Protein AF-A0AAV6C0J1-F1 (afdb_monomer_lite)

Foldseek 3Di:
DFPFDKDWFPKAKFAADQFWFLVDKTKAACPDDPPRHDDPFFPFWDWKWKDAPPDPDDTHTAAECQPPPDDDRGTAEQDQRYWHDDPRMIMTSGHRGIMMMITMGGGHDDDPPDPPRDDPLPQLPQLVVLQVVLVVCVVVVHPCNVVSPVSSVVSVVVSVVVSVVVVVVPDDDDDPPDPDDDDDDD

Structure (mmCIF, N/CA/C/O backbone):
data_AF-A0AAV6C0J1-F1
#
_entry.id   AF-A0AAV6C0J1-F1
#
loop_
_atom_site.group_PDB
_atom_site.id
_atom_site.type_symbol
_atom_site.label_atom_id
_atom_site.label_alt_id
_atom_site.label_comp_id
_atom_site.label_asym_id
_atom_site.label_entity_id
_atom_site.label_seq_id
_atom_site.pdbx_PDB_ins_code
_atom_site.Cartn_x
_atom_site.Cartn_y
_atom_site.Cartn_z
_atom_site.occupancy
_atom_site.B_iso_or_equiv
_atom_site.auth_seq_id
_atom_site.auth_comp_id
_atom_site.auth_asym_id
_atom_site.auth_atom_id
_atom_site.pdbx_PDB_model_num
ATOM 1 N N . GLY A 1 1 ? 12.760 -9.241 1.689 1.00 42.00 1 GLY A N 1
ATOM 2 C CA . GLY A 1 1 ? 11.596 -8.346 1.712 1.00 42.00 1 GLY A CA 1
ATOM 3 C C . GLY A 1 1 ? 11.675 -7.533 0.454 1.00 42.00 1 GLY A C 1
ATOM 4 O O . GLY A 1 1 ? 12.590 -6.721 0.370 1.00 42.00 1 GLY A O 1
ATOM 5 N N . ALA A 1 2 ? 10.799 -7.829 -0.505 1.00 40.56 2 ALA A N 1
ATOM 6 C CA . ALA A 1 2 ? 10.792 -7.220 -1.829 1.00 40.56 2 ALA A CA 1
ATOM 7 C C . ALA A 1 2 ? 10.847 -5.692 -1.727 1.00 40.56 2 ALA A C 1
ATOM 9 O O . ALA A 1 2 ? 10.103 -5.091 -0.950 1.00 40.56 2 ALA A O 1
ATOM 10 N N . GLY A 1 3 ? 11.771 -5.086 -2.474 1.00 53.41 3 GLY A N 1
ATOM 11 C CA . GLY A 1 3 ? 12.047 -3.649 -2.495 1.00 53.41 3 GLY A CA 1
ATOM 12 C C . GLY A 1 3 ? 10.943 -2.826 -3.159 1.00 53.41 3 GLY A C 1
ATOM 13 O O . GLY A 1 3 ? 11.199 -2.160 -4.154 1.00 53.41 3 GLY A O 1
ATOM 14 N N . GLY A 1 4 ? 9.724 -2.889 -2.626 1.00 64.62 4 GLY A N 1
ATOM 15 C CA . GLY A 1 4 ? 8.643 -1.977 -2.983 1.00 64.62 4 GLY A CA 1
ATOM 16 C C . GLY A 1 4 ? 8.888 -0.577 -2.419 1.00 64.62 4 GLY A C 1
ATOM 17 O O . GLY A 1 4 ? 9.597 -0.406 -1.422 1.00 64.62 4 GLY A O 1
ATOM 18 N N . PHE A 1 5 ? 8.290 0.437 -3.043 1.00 80.81 5 PHE A N 1
ATOM 19 C CA . PHE A 1 5 ? 8.265 1.789 -2.494 1.00 80.81 5 PHE A CA 1
ATOM 20 C C . PHE A 1 5 ? 7.373 1.774 -1.261 1.00 80.81 5 PHE A C 1
ATOM 22 O O . PHE A 1 5 ? 6.153 1.734 -1.368 1.00 80.81 5 PHE A O 1
ATOM 29 N N . LEU A 1 6 ? 7.983 1.725 -0.083 1.00 88.38 6 LEU A N 1
ATOM 30 C CA . LEU A 1 6 ? 7.243 1.764 1.167 1.00 88.38 6 LEU A CA 1
ATOM 31 C C . LEU A 1 6 ? 6.935 3.212 1.523 1.00 88.38 6 LEU A C 1
ATOM 33 O O . LEU A 1 6 ? 7.840 4.044 1.605 1.00 88.38 6 LEU A O 1
ATOM 37 N N . THR A 1 7 ? 5.661 3.481 1.768 1.00 89.94 7 THR A N 1
ATOM 38 C CA . THR A 1 7 ? 5.211 4.716 2.400 1.00 89.94 7 THR A CA 1
ATOM 39 C C . THR A 1 7 ? 4.800 4.400 3.829 1.00 89.94 7 THR A C 1
ATOM 41 O O . THR A 1 7 ? 4.121 3.408 4.100 1.00 89.94 7 THR A O 1
ATOM 44 N N . ASP A 1 8 ? 5.235 5.257 4.744 1.00 90.25 8 ASP A N 1
ATOM 45 C CA . ASP A 1 8 ? 4.940 5.189 6.167 1.00 90.25 8 ASP A CA 1
ATOM 46 C C . ASP A 1 8 ? 3.991 6.316 6.581 1.00 90.25 8 ASP A C 1
ATOM 48 O O . ASP A 1 8 ? 3.964 7.381 5.967 1.00 90.25 8 ASP A O 1
ATOM 52 N N . ASN A 1 9 ? 3.293 6.108 7.698 1.00 88.00 9 ASN A N 1
ATOM 53 C CA . ASN A 1 9 ? 2.534 7.136 8.413 1.00 88.00 9 ASN A CA 1
ATOM 54 C C . ASN A 1 9 ? 1.336 7.738 7.656 1.00 88.00 9 ASN A C 1
ATOM 56 O O . ASN A 1 9 ? 0.975 8.884 7.918 1.00 88.00 9 ASN A O 1
ATOM 60 N N . ALA A 1 10 ? 0.669 6.980 6.780 1.00 92.25 10 ALA A N 1
ATOM 61 C CA . ALA A 1 10 ? -0.658 7.387 6.320 1.00 92.25 10 ALA A CA 1
ATOM 62 C C . ALA A 1 10 ? -1.661 7.210 7.474 1.00 92.25 10 ALA A C 1
ATOM 64 O O . ALA A 1 10 ? -1.787 6.113 8.021 1.00 92.25 10 ALA A O 1
ATOM 65 N N . LEU A 1 11 ? -2.303 8.299 7.900 1.00 94.31 11 LEU A N 1
ATOM 66 C CA . LEU A 1 11 ? -3.189 8.321 9.064 1.00 94.31 11 LEU A CA 1
ATOM 67 C C . LEU A 1 11 ? -4.646 8.383 8.622 1.00 94.31 11 LEU A C 1
ATOM 69 O O . LEU A 1 11 ? -5.009 9.248 7.831 1.00 94.31 11 LEU A O 1
ATOM 73 N N . PHE A 1 12 ? -5.474 7.521 9.202 1.00 94.94 12 PHE A N 1
ATOM 74 C CA . PHE A 1 12 ? -6.920 7.510 8.982 1.00 94.94 12 PHE A CA 1
ATOM 75 C C . PHE A 1 12 ? -7.647 7.387 10.317 1.00 94.94 12 PHE A C 1
ATOM 77 O O . PHE A 1 12 ? -7.069 6.936 11.307 1.00 94.94 12 PHE A O 1
ATOM 84 N N . VAL A 1 13 ? -8.918 7.769 10.348 1.00 95.75 13 VAL A N 1
ATOM 85 C CA . VAL A 1 13 ? -9.795 7.563 11.503 1.00 95.75 13 VAL A CA 1
ATOM 86 C C . VAL A 1 13 ? -10.907 6.613 11.097 1.00 95.75 13 VAL A C 1
ATOM 88 O O . VAL A 1 13 ? -11.726 6.944 10.247 1.00 95.75 13 VAL A O 1
ATOM 91 N N . VAL A 1 14 ? -10.949 5.437 11.713 1.00 95.12 14 VAL A N 1
ATOM 92 C CA . VAL A 1 14 ? -12.052 4.486 11.571 1.00 95.12 14 VAL A CA 1
ATOM 93 C C . VAL A 1 14 ? -13.153 4.896 12.555 1.00 95.12 14 VAL A C 1
ATOM 95 O O . VAL A 1 14 ? -12.897 4.875 13.764 1.00 95.12 14 VAL A O 1
ATOM 98 N N . PRO A 1 15 ? -14.350 5.287 12.076 1.00 93.81 15 PRO A N 1
ATOM 99 C CA . PRO A 1 15 ? -15.440 5.698 12.954 1.00 93.81 15 PRO A CA 1
ATOM 100 C C . PRO A 1 15 ? -15.938 4.553 13.836 1.00 93.81 15 PRO A C 1
ATOM 102 O O . PRO A 1 15 ? -15.937 3.389 13.421 1.00 93.81 15 PRO A O 1
ATOM 105 N N . ALA A 1 16 ? -16.411 4.899 15.031 1.00 93.88 16 ALA A N 1
ATOM 106 C CA . ALA A 1 16 ? -17.046 3.956 15.936 1.00 93.88 16 ALA A CA 1
ATOM 107 C C . ALA A 1 16 ? -18.299 3.313 15.318 1.00 93.88 16 ALA A C 1
ATOM 109 O O . ALA A 1 16 ? -19.121 3.973 14.678 1.00 93.88 16 ALA A O 1
ATOM 110 N N . VAL A 1 17 ? -18.497 2.026 15.592 1.00 93.56 17 VAL A N 1
ATOM 111 C CA . VAL A 1 17 ? -19.777 1.351 15.370 1.00 93.56 17 VAL A CA 1
ATOM 112 C C . VAL A 1 17 ? -20.722 1.716 16.516 1.00 93.56 17 VAL A C 1
ATOM 114 O O . VAL A 1 17 ? -20.341 1.655 17.684 1.00 93.56 17 VAL A O 1
ATOM 117 N N . ALA A 1 18 ? -21.965 2.078 16.192 1.00 86.81 18 ALA A N 1
ATOM 118 C CA . ALA A 1 18 ? -22.945 2.560 17.170 1.00 86.81 18 ALA A CA 1
ATOM 119 C C . ALA A 1 18 ? -23.354 1.510 18.223 1.00 86.81 18 ALA A C 1
ATOM 121 O O . ALA A 1 18 ? -23.725 1.868 19.339 1.00 86.81 18 ALA A O 1
ATOM 122 N N . ALA A 1 19 ? -23.302 0.222 17.876 1.00 85.19 19 ALA A N 1
ATOM 123 C CA . ALA A 1 19 ? -23.598 -0.888 18.774 1.00 85.19 19 ALA A CA 1
ATOM 124 C C . ALA A 1 19 ? -22.765 -2.116 18.393 1.00 85.19 19 ALA A C 1
ATOM 126 O O . ALA A 1 19 ? -22.470 -2.325 17.217 1.00 85.19 19 ALA A O 1
ATOM 127 N N . ALA A 1 20 ? -22.402 -2.930 19.384 1.00 87.25 20 ALA A N 1
ATOM 128 C CA . ALA A 1 20 ? -21.661 -4.155 19.134 1.00 87.25 20 ALA A CA 1
ATOM 129 C C . ALA A 1 20 ? -22.579 -5.213 18.496 1.00 87.25 20 ALA A C 1
ATOM 131 O O . ALA A 1 20 ? -23.541 -5.665 19.116 1.00 87.25 20 ALA A O 1
ATOM 132 N N . ASP A 1 21 ? -22.261 -5.609 17.270 1.00 87.00 21 ASP A N 1
ATOM 133 C CA . ASP A 1 21 ? -22.994 -6.580 16.467 1.00 87.00 21 ASP A CA 1
ATOM 134 C C . ASP A 1 21 ? -22.003 -7.401 15.615 1.00 87.00 21 ASP A C 1
ATOM 136 O O . ASP A 1 21 ? -21.319 -6.836 14.756 1.00 87.00 21 ASP A O 1
ATOM 140 N N . PRO A 1 22 ? -21.918 -8.734 15.803 1.00 86.94 22 PRO A N 1
ATOM 141 C CA . PRO A 1 22 ? -21.034 -9.604 15.022 1.00 86.94 22 PRO A CA 1
ATOM 142 C C . PRO A 1 22 ? -21.253 -9.570 13.501 1.00 86.94 22 PRO A C 1
ATOM 144 O O . PRO A 1 22 ? -20.385 -10.029 12.760 1.00 86.94 22 PRO A O 1
ATOM 147 N N . SER A 1 23 ? -22.401 -9.072 13.033 1.00 85.00 23 SER A N 1
ATOM 148 C CA . SER A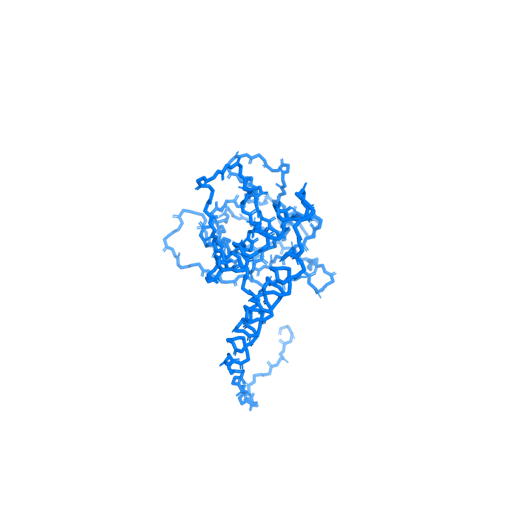 1 23 ? -22.723 -8.941 11.609 1.00 85.00 23 SER A CA 1
ATOM 149 C C . SER A 1 23 ? -22.211 -7.642 10.978 1.00 85.00 23 SER A C 1
ATOM 151 O O . SER A 1 23 ? -22.196 -7.519 9.752 1.00 85.00 23 SER A O 1
ATOM 153 N N . VAL A 1 24 ? -21.762 -6.682 11.792 1.00 88.31 24 VAL A N 1
ATOM 154 C CA . VAL A 1 24 ? -21.285 -5.382 11.319 1.00 88.31 24 VAL A CA 1
ATOM 155 C C . VAL A 1 24 ? -19.778 -5.421 11.074 1.00 88.31 24 VAL A C 1
ATOM 157 O O . VAL A 1 24 ? -19.002 -5.900 11.897 1.00 88.31 24 VAL A O 1
ATOM 160 N N . GLN A 1 25 ? -19.360 -4.885 9.930 1.00 89.81 25 GLN A N 1
ATOM 161 C CA . GLN A 1 25 ? -17.960 -4.644 9.582 1.00 89.81 25 GLN A CA 1
ATOM 162 C C . GLN A 1 25 ? -17.797 -3.194 9.135 1.00 89.81 25 GLN A C 1
ATOM 164 O O . GLN A 1 25 ? -18.740 -2.574 8.641 1.00 89.81 25 GLN A O 1
ATOM 169 N N . VAL A 1 26 ? -16.585 -2.668 9.284 1.00 93.81 26 VAL A N 1
ATOM 170 C CA . VAL A 1 26 ? -16.220 -1.327 8.815 1.00 93.81 26 VAL A CA 1
ATOM 171 C C . VAL A 1 26 ? -15.148 -1.465 7.748 1.00 93.81 26 VAL A C 1
ATOM 173 O O . VAL A 1 26 ? -14.281 -2.330 7.850 1.00 93.81 26 VAL A O 1
ATOM 176 N N . SER A 1 27 ? -15.195 -0.624 6.722 1.00 93.94 27 SER A N 1
ATOM 177 C CA . SER A 1 27 ? -14.245 -0.674 5.616 1.00 93.94 27 SER A CA 1
ATOM 178 C C . SER A 1 27 ? -13.747 0.705 5.223 1.00 93.94 27 SER A C 1
ATOM 180 O O . SER A 1 27 ? -14.506 1.675 5.232 1.00 93.94 27 SER A O 1
ATOM 182 N N . ILE A 1 28 ? -12.491 0.759 4.797 1.00 95.19 28 ILE A N 1
ATOM 183 C CA . ILE A 1 28 ? -11.918 1.872 4.053 1.00 95.19 28 ILE A CA 1
ATOM 184 C C . ILE A 1 28 ? -11.610 1.362 2.643 1.00 95.19 28 ILE A C 1
ATOM 186 O O . ILE A 1 28 ? -10.894 0.378 2.478 1.00 95.19 28 ILE A O 1
ATOM 190 N N . THR A 1 29 ? -12.182 2.012 1.639 1.00 93.62 29 THR A N 1
ATOM 191 C CA . THR A 1 29 ? -12.088 1.655 0.214 1.00 93.62 29 THR A CA 1
ATOM 192 C C . THR A 1 29 ? -11.817 2.918 -0.600 1.00 93.62 29 THR A C 1
ATOM 194 O O . THR A 1 29 ? -11.915 4.026 -0.069 1.00 93.62 29 THR A O 1
ATOM 197 N N . ASP A 1 30 ? -11.570 2.787 -1.900 1.00 88.62 30 ASP A N 1
ATOM 198 C CA . ASP A 1 30 ? -11.412 3.945 -2.795 1.00 88.62 30 ASP A CA 1
ATOM 199 C C . ASP A 1 30 ? -12.661 4.839 -2.872 1.00 88.62 30 ASP A C 1
ATOM 201 O O . ASP A 1 30 ? -12.565 6.036 -3.155 1.00 88.62 30 ASP A O 1
ATOM 205 N N . ALA A 1 31 ? -13.836 4.272 -2.573 1.00 89.69 31 ALA A N 1
ATOM 206 C CA . ALA A 1 31 ? -15.103 4.995 -2.488 1.00 89.69 31 ALA A CA 1
ATOM 207 C C . ALA A 1 31 ? -15.304 5.722 -1.144 1.00 89.69 31 ALA A C 1
ATOM 209 O O . ALA A 1 31 ? -16.255 6.493 -0.996 1.00 89.69 31 ALA A O 1
ATOM 210 N N . THR A 1 32 ? -14.446 5.481 -0.146 1.00 92.75 32 THR A N 1
ATOM 211 C CA . THR A 1 32 ? -14.516 6.174 1.143 1.00 92.75 32 THR A CA 1
ATOM 212 C C . THR A 1 32 ? -14.161 7.647 0.948 1.00 92.75 32 THR A C 1
ATOM 214 O O . THR A 1 32 ? -13.099 7.982 0.430 1.00 92.75 32 THR A O 1
ATOM 217 N N . ALA A 1 33 ? -15.056 8.542 1.368 1.00 89.69 33 ALA A N 1
ATOM 218 C CA . ALA A 1 33 ? -14.868 9.976 1.190 1.00 89.69 33 ALA A CA 1
ATOM 219 C C . ALA A 1 33 ? -13.701 10.532 2.041 1.00 89.69 33 ALA A C 1
ATOM 221 O O . ALA A 1 33 ? -13.408 10.005 3.124 1.00 89.69 33 ALA A O 1
ATOM 222 N N . PRO A 1 34 ? -13.068 11.641 1.607 1.00 88.00 34 PRO A N 1
ATOM 223 C CA . PRO A 1 34 ? -12.103 12.370 2.423 1.00 88.00 34 PRO A CA 1
ATOM 224 C C . PRO A 1 34 ? -12.677 12.751 3.803 1.00 88.00 34 PRO A C 1
ATOM 226 O O . PRO A 1 34 ? -13.864 13.070 3.901 1.00 88.00 34 PRO A O 1
ATOM 229 N N . PRO A 1 35 ? -11.859 12.751 4.875 1.00 88.12 35 PRO A N 1
ATOM 230 C CA . PRO A 1 35 ? -10.398 12.605 4.880 1.00 88.12 35 PRO A CA 1
ATOM 231 C C . PRO A 1 35 ? -9.892 11.152 4.907 1.00 88.12 35 PRO A C 1
ATOM 233 O O . PRO A 1 35 ? -8.686 10.940 4.908 1.00 88.12 35 PRO A O 1
ATOM 236 N N . ASN A 1 36 ? -10.782 10.156 4.925 1.00 90.25 36 ASN A N 1
ATOM 237 C CA . ASN A 1 36 ? -10.421 8.746 5.096 1.00 90.25 36 ASN A CA 1
ATOM 238 C C . ASN A 1 36 ? -10.277 7.979 3.774 1.00 90.25 36 ASN A C 1
ATOM 240 O O . ASN A 1 36 ? -10.420 6.762 3.756 1.00 90.25 36 ASN A O 1
ATOM 244 N N . GLN A 1 37 ? -10.038 8.669 2.663 1.00 92.94 37 GLN A N 1
ATOM 245 C CA . GLN A 1 37 ? -9.865 8.016 1.369 1.00 92.94 37 GLN A CA 1
ATOM 246 C C . GLN A 1 37 ? -8.512 7.297 1.307 1.00 92.94 37 GLN A C 1
ATOM 248 O O . GLN A 1 37 ? -7.505 7.857 1.748 1.00 92.94 37 GLN A O 1
ATOM 253 N N . LEU A 1 38 ? -8.474 6.079 0.754 1.00 92.94 38 LEU A N 1
ATOM 254 C CA . LEU A 1 38 ? -7.206 5.379 0.536 1.00 92.94 38 LEU A CA 1
ATOM 255 C C . LEU A 1 38 ? -6.281 6.191 -0.390 1.00 92.94 38 LEU A C 1
ATOM 257 O O . LEU A 1 38 ? -6.764 6.895 -1.281 1.00 92.94 38 LEU A O 1
ATOM 261 N N . PRO A 1 39 ? -4.950 6.109 -0.206 1.00 92.19 39 PRO A N 1
ATOM 262 C CA . PRO A 1 39 ? -4.013 6.712 -1.140 1.00 92.19 39 PRO A CA 1
ATOM 263 C C . PRO A 1 39 ? -4.185 6.076 -2.530 1.00 92.19 39 PRO A C 1
ATOM 265 O O . PRO A 1 39 ? -4.183 4.849 -2.621 1.00 92.19 39 PRO A O 1
ATOM 268 N N . PRO A 1 40 ? -4.293 6.868 -3.612 1.00 90.75 40 PRO A N 1
ATOM 269 C CA . PRO A 1 40 ? -4.550 6.344 -4.958 1.00 90.75 40 PRO A CA 1
ATOM 270 C C . PRO A 1 40 ? -3.382 5.526 -5.527 1.00 90.75 40 PRO A C 1
ATOM 272 O O . PRO A 1 40 ? -3.538 4.821 -6.517 1.00 90.75 40 PRO A O 1
ATOM 275 N N . ASP A 1 41 ? -2.199 5.636 -4.925 1.00 91.50 41 ASP A N 1
ATOM 276 C CA . ASP A 1 41 ? -1.007 4.873 -5.270 1.00 91.50 41 ASP A CA 1
ATOM 277 C C . ASP A 1 41 ? -0.836 3.616 -4.404 1.00 91.50 41 ASP A C 1
ATOM 279 O O . ASP A 1 41 ? 0.178 2.933 -4.534 1.00 91.50 41 ASP A O 1
ATOM 283 N N . LEU A 1 42 ? -1.777 3.284 -3.515 1.00 93.06 42 LEU A N 1
ATOM 284 C CA . LEU A 1 42 ? -1.689 2.106 -2.657 1.00 93.06 42 LEU A CA 1
ATOM 285 C C . LEU A 1 42 ? -1.866 0.815 -3.466 1.00 93.06 42 LEU A C 1
ATOM 287 O O . LEU A 1 42 ? -2.928 0.555 -4.013 1.00 93.06 42 LEU A O 1
ATOM 291 N N . LEU A 1 43 ? -0.832 -0.034 -3.489 1.00 92.69 43 LEU A N 1
ATOM 292 C CA . LEU A 1 43 ? -0.909 -1.368 -4.099 1.00 92.69 43 LEU A CA 1
ATOM 293 C C . LEU A 1 43 ? -1.293 -2.438 -3.081 1.00 92.69 43 LEU A C 1
ATOM 295 O O . LEU A 1 43 ? -2.087 -3.331 -3.360 1.00 92.69 43 LEU A O 1
ATOM 299 N N . THR A 1 44 ? -0.672 -2.399 -1.902 1.00 93.12 44 THR A N 1
ATOM 300 C CA . THR A 1 44 ? -0.969 -3.360 -0.840 1.00 93.12 44 THR A CA 1
ATOM 301 C C . THR A 1 44 ? -0.556 -2.815 0.529 1.00 93.12 44 THR A C 1
ATOM 303 O O . THR A 1 44 ? 0.530 -2.231 0.664 1.00 93.12 44 THR A O 1
ATOM 306 N N . PRO A 1 45 ? -1.388 -2.980 1.570 1.00 94.44 45 PRO A N 1
ATOM 307 C CA . PRO A 1 45 ? -0.995 -2.674 2.938 1.00 94.44 45 PRO A CA 1
ATOM 308 C C . PRO A 1 45 ? 0.101 -3.641 3.407 1.00 94.44 45 PRO A C 1
ATOM 310 O O . PRO A 1 45 ? 0.034 -4.846 3.199 1.00 94.44 45 PRO A O 1
ATOM 313 N N . SER A 1 46 ? 1.129 -3.108 4.067 1.00 93.50 46 SER A N 1
ATOM 314 C CA . SER A 1 46 ? 2.209 -3.909 4.655 1.00 93.50 46 SER A CA 1
ATOM 315 C C . SER A 1 46 ? 2.020 -4.105 6.154 1.00 93.50 46 SER A C 1
ATOM 317 O O . SER A 1 46 ? 2.265 -5.200 6.654 1.00 93.50 46 SER A O 1
ATOM 319 N N . LYS A 1 47 ? 1.650 -3.044 6.878 1.00 95.00 47 LYS A N 1
ATOM 320 C CA . LYS A 1 47 ? 1.373 -3.075 8.318 1.00 95.00 47 LYS A CA 1
ATOM 321 C C . LYS A 1 47 ? 0.367 -1.995 8.677 1.00 95.00 47 LYS A C 1
ATOM 323 O O . LYS A 1 47 ? 0.437 -0.888 8.142 1.00 95.00 47 LYS A O 1
ATOM 328 N N . ILE A 1 48 ? -0.501 -2.304 9.632 1.00 97.19 48 ILE A N 1
ATOM 329 C CA . ILE A 1 48 ? -1.446 -1.350 10.202 1.00 97.19 48 ILE A CA 1
ATOM 330 C C . ILE A 1 48 ? -1.266 -1.344 11.711 1.00 97.19 48 ILE A C 1
ATOM 332 O O . ILE A 1 48 ? -1.120 -2.393 12.340 1.00 97.19 48 ILE A O 1
ATOM 336 N N . TRP A 1 49 ? -1.260 -0.149 12.281 1.00 97.69 49 TRP A N 1
ATOM 337 C CA . TRP A 1 49 ? -1.319 0.045 13.718 1.00 97.69 49 TRP A CA 1
ATOM 338 C C . TRP A 1 49 ? -2.548 0.859 14.089 1.00 97.69 49 TRP A C 1
ATOM 340 O O . TRP A 1 49 ? -3.018 1.654 13.282 1.00 97.69 49 TRP A O 1
ATOM 350 N N . GLU A 1 50 ? -3.006 0.724 15.323 1.00 97.50 50 GLU A N 1
ATOM 351 C CA . GLU A 1 50 ? -4.153 1.441 15.862 1.00 97.50 50 GLU A CA 1
ATOM 352 C C . GLU A 1 50 ? -3.844 2.130 17.190 1.00 97.50 50 GLU A C 1
ATOM 354 O O . GLU A 1 50 ? -2.925 1.747 17.916 1.00 97.50 50 GLU A O 1
ATOM 359 N N . ARG A 1 51 ? -4.650 3.140 17.510 1.00 96.81 51 ARG A N 1
ATOM 360 C CA . ARG A 1 51 ? -4.788 3.736 18.841 1.00 96.81 51 ARG A CA 1
ATOM 361 C C . ARG A 1 51 ? -6.143 4.429 18.964 1.00 96.81 51 ARG A C 1
ATOM 363 O O . ARG A 1 51 ? -6.786 4.720 17.955 1.00 96.81 51 ARG A O 1
ATOM 370 N N . ALA A 1 52 ? -6.554 4.765 20.184 1.00 96.31 52 ALA A N 1
ATOM 371 C CA . ALA A 1 52 ? -7.734 5.604 20.391 1.00 96.31 52 ALA A CA 1
ATOM 372 C C . ALA A 1 52 ? -7.565 6.962 19.684 1.00 96.31 52 ALA A C 1
ATOM 374 O O . ALA A 1 52 ? -6.506 7.593 19.775 1.00 96.31 52 ALA A O 1
ATOM 375 N N . ASN A 1 53 ? -8.593 7.415 18.960 1.00 96.00 53 ASN A N 1
ATOM 376 C CA . ASN A 1 53 ? -8.534 8.696 18.263 1.00 96.00 53 ASN A CA 1
ATOM 377 C C . ASN A 1 53 ? -8.340 9.855 19.258 1.00 96.00 53 ASN A C 1
ATOM 379 O O . ASN A 1 53 ? -8.956 9.888 20.319 1.00 96.00 53 ASN A O 1
ATOM 383 N N . GLY A 1 54 ? -7.456 10.798 18.925 1.00 93.12 54 GLY A N 1
ATOM 384 C CA . GLY A 1 54 ? -7.092 11.912 19.810 1.00 93.12 54 GLY A CA 1
ATOM 385 C C . GLY A 1 54 ? -6.175 11.550 20.988 1.00 93.12 54 GLY A C 1
ATOM 386 O O . GLY A 1 54 ? -5.753 12.455 21.705 1.00 93.12 54 GLY A O 1
ATOM 387 N N . SER A 1 55 ? -5.822 10.273 21.179 1.00 94.31 55 SER A N 1
ATOM 388 C CA . SER A 1 55 ? -4.852 9.869 22.203 1.00 94.31 55 SER A CA 1
ATOM 389 C C . SER A 1 55 ? -3.406 10.202 21.800 1.00 94.31 55 SER A C 1
ATOM 391 O O . SER A 1 55 ? -3.057 10.272 20.617 1.00 94.31 55 SER A O 1
ATOM 393 N N . THR A 1 56 ? -2.543 10.375 22.804 1.00 94.44 56 THR A N 1
ATOM 394 C CA . THR A 1 56 ? -1.081 10.459 22.664 1.00 94.44 56 THR A CA 1
ATOM 395 C C . THR A 1 56 ? -0.382 9.113 22.842 1.00 94.44 56 THR A C 1
ATOM 397 O O . THR A 1 56 ? 0.842 9.067 22.769 1.00 94.44 56 THR A O 1
ATOM 400 N N . ASP A 1 57 ? -1.137 8.041 23.082 1.00 94.31 57 ASP A N 1
ATOM 401 C CA . ASP A 1 57 ? -0.590 6.700 23.270 1.00 94.31 57 ASP A CA 1
ATOM 402 C C . ASP A 1 57 ? 0.152 6.200 22.026 1.00 94.31 57 ASP A C 1
ATOM 404 O O . ASP A 1 57 ? -0.085 6.638 20.885 1.00 94.31 57 ASP A O 1
ATOM 408 N N . ASP A 1 58 ? 1.035 5.233 22.272 1.00 95.12 58 ASP A N 1
ATOM 409 C CA . ASP A 1 58 ? 1.730 4.499 21.230 1.00 95.12 58 ASP A CA 1
ATOM 410 C C . ASP A 1 58 ? 0.754 3.672 20.386 1.00 95.12 58 ASP A C 1
ATOM 412 O O . ASP A 1 58 ? -0.237 3.115 20.857 1.00 95.12 58 ASP A O 1
ATOM 416 N N . PHE A 1 59 ? 1.084 3.565 19.105 1.00 96.44 59 PHE A N 1
ATOM 417 C CA . PHE A 1 59 ? 0.344 2.769 18.139 1.00 96.44 59 PHE A CA 1
ATOM 418 C C . PHE A 1 59 ? 0.591 1.266 18.352 1.00 96.44 59 PHE A C 1
ATOM 420 O O . PHE A 1 59 ? 1.725 0.793 18.221 1.00 96.44 59 PHE A O 1
ATOM 427 N N . ALA A 1 60 ? -0.473 0.505 18.605 1.00 96.19 60 ALA A N 1
ATOM 428 C CA . ALA A 1 60 ? -0.441 -0.950 18.726 1.00 96.19 60 ALA A CA 1
ATOM 429 C C . ALA A 1 60 ? -0.570 -1.616 17.347 1.00 96.19 60 ALA A C 1
ATOM 431 O O . ALA A 1 60 ? -1.425 -1.239 16.553 1.00 96.19 60 ALA A O 1
ATOM 432 N N . GLU A 1 61 ? 0.285 -2.593 17.030 1.00 96.75 61 GLU A N 1
ATOM 433 C CA . GLU A 1 61 ? 0.234 -3.294 15.735 1.00 96.75 61 GLU A CA 1
ATOM 434 C C . GLU A 1 61 ? -0.991 -4.211 15.669 1.00 96.75 61 GLU A C 1
ATOM 436 O O . GLU A 1 61 ? -1.210 -5.024 16.568 1.00 96.75 61 GLU A O 1
ATOM 441 N N . MET A 1 62 ? -1.770 -4.089 14.595 1.00 96.81 62 MET A N 1
ATOM 442 C CA . MET A 1 62 ? -2.945 -4.918 14.347 1.00 96.81 62 MET A CA 1
ATOM 443 C C . MET A 1 62 ? -2.565 -6.208 13.618 1.00 96.81 62 MET A C 1
ATOM 445 O O . MET A 1 62 ? -1.609 -6.247 12.840 1.00 96.81 62 MET A O 1
ATOM 449 N N . VAL A 1 63 ? -3.354 -7.263 13.816 1.00 96.19 63 VAL A N 1
ATOM 450 C CA . VAL A 1 63 ? -3.127 -8.561 13.166 1.00 96.19 63 VAL A CA 1
ATOM 451 C C . VAL A 1 63 ? -3.706 -8.562 11.750 1.00 96.19 63 VAL A C 1
ATOM 453 O O . VAL A 1 63 ? -4.891 -8.294 11.563 1.00 96.19 63 VAL A O 1
ATOM 456 N N . ASP A 1 64 ? -2.871 -8.900 10.769 1.00 95.88 64 ASP A N 1
ATOM 457 C CA . ASP A 1 64 ? -3.271 -9.111 9.374 1.00 95.88 64 ASP A CA 1
ATOM 458 C C . ASP A 1 64 ? -3.961 -10.474 9.200 1.00 95.88 64 ASP A C 1
ATOM 460 O O . ASP A 1 64 ? -3.381 -11.517 9.514 1.00 95.88 64 ASP A O 1
ATOM 464 N N . LEU A 1 65 ? -5.194 -10.463 8.691 1.00 95.69 65 LEU A N 1
ATOM 465 C CA . LEU A 1 65 ? -6.004 -11.640 8.377 1.00 95.69 65 LEU A CA 1
ATOM 466 C C . LEU A 1 65 ? -6.272 -11.822 6.873 1.00 95.69 65 LEU A C 1
ATOM 468 O O . LEU A 1 65 ? -7.046 -12.703 6.501 1.00 95.69 65 LEU A O 1
ATOM 472 N N . SER A 1 66 ? -5.601 -11.067 5.997 1.00 92.12 66 SER A N 1
ATOM 473 C CA . SER A 1 66 ? -5.811 -11.084 4.535 1.00 92.12 66 SER A CA 1
ATOM 474 C C . SER A 1 66 ? -5.634 -12.468 3.892 1.00 92.12 66 SER A C 1
ATOM 476 O O . SER A 1 66 ? -6.185 -12.741 2.832 1.00 92.12 66 SER A O 1
ATOM 478 N N . GLN A 1 67 ? -4.881 -13.371 4.533 1.00 89.75 67 GLN A N 1
ATOM 479 C CA . GLN A 1 67 ? -4.667 -14.757 4.082 1.00 89.75 67 GLN A CA 1
ATOM 480 C C . GLN A 1 67 ? -5.239 -15.807 5.050 1.00 89.75 67 GLN A C 1
ATOM 482 O O . GLN A 1 67 ? -4.850 -16.973 5.011 1.00 89.75 67 GLN A O 1
ATOM 487 N N . HIS A 1 68 ? -6.153 -15.406 5.938 1.00 89.12 68 HIS A N 1
ATOM 488 C CA . HIS A 1 68 ? -6.636 -16.234 7.048 1.00 89.12 68 HIS A CA 1
ATOM 489 C C . HIS A 1 68 ? -8.122 -16.620 6.951 1.00 89.12 68 HIS A C 1
ATOM 491 O O . HIS A 1 68 ? -8.695 -17.097 7.927 1.00 89.12 68 HIS A O 1
ATOM 497 N N . GLY A 1 69 ? -8.733 -16.483 5.768 1.00 83.56 69 GLY A N 1
ATOM 498 C CA . GLY A 1 69 ? -10.107 -16.938 5.515 1.00 83.56 69 GLY A CA 1
ATOM 499 C C . GLY A 1 69 ? -11.201 -15.964 5.964 1.00 83.56 69 GLY A C 1
ATOM 500 O O . GLY A 1 69 ? -12.356 -16.372 6.069 1.00 83.56 69 GLY A O 1
ATOM 501 N N . GLY A 1 70 ? -10.847 -14.698 6.201 1.00 86.62 70 GLY A N 1
ATOM 502 C CA . GLY A 1 70 ? -11.784 -13.624 6.520 1.00 86.62 70 GLY A CA 1
ATOM 503 C C . GLY A 1 70 ? -11.742 -13.152 7.971 1.00 86.62 70 GLY A C 1
ATOM 504 O O . GLY A 1 70 ? -11.112 -13.749 8.848 1.00 86.62 70 GLY A O 1
ATOM 505 N N . LEU A 1 71 ? -12.440 -12.047 8.226 1.00 91.81 71 LEU A N 1
ATOM 506 C CA . LEU A 1 71 ? -12.621 -11.505 9.571 1.00 91.81 71 LEU A CA 1
ATOM 507 C C . LEU A 1 71 ? -13.478 -12.439 10.457 1.00 91.81 71 LEU A C 1
ATOM 509 O O . LEU A 1 71 ? -14.487 -12.976 9.995 1.00 91.81 71 LEU A O 1
ATOM 513 N N . PRO A 1 72 ? -13.131 -12.616 11.748 1.00 90.94 72 PRO A N 1
ATOM 514 C CA . PRO A 1 72 ? -13.884 -13.478 12.655 1.00 90.94 72 PRO A CA 1
ATOM 515 C C . PRO A 1 72 ? -15.246 -12.875 13.026 1.00 90.94 72 PRO A C 1
ATOM 517 O O . PRO A 1 72 ? -15.343 -11.701 13.360 1.00 90.94 72 PRO A O 1
ATOM 520 N N . SER A 1 73 ? -16.297 -13.691 13.082 1.00 90.00 73 SER A N 1
ATOM 521 C CA . SER A 1 73 ? -17.619 -13.250 13.551 1.00 90.00 73 SER A CA 1
ATOM 522 C C . SER A 1 73 ? -17.642 -13.111 15.079 1.00 90.00 73 SER A C 1
ATOM 524 O O . SER A 1 73 ? -17.926 -14.076 15.792 1.00 90.00 73 SER A O 1
ATOM 526 N N . ARG A 1 74 ? -17.341 -11.916 15.599 1.00 89.69 74 ARG A N 1
ATOM 527 C CA . ARG A 1 74 ? -17.423 -11.589 17.034 1.00 89.69 74 ARG A CA 1
ATOM 528 C C . ARG A 1 74 ? -17.872 -10.147 17.256 1.00 89.69 74 ARG A C 1
ATOM 530 O O . ARG A 1 74 ? -17.674 -9.303 16.391 1.00 89.69 74 ARG A O 1
ATOM 537 N N . ALA A 1 75 ? -18.426 -9.876 18.435 1.00 89.94 75 ALA A N 1
ATOM 538 C CA . ALA A 1 75 ? -18.800 -8.525 18.840 1.00 89.94 75 ALA A CA 1
ATOM 539 C C . ALA A 1 75 ? -17.574 -7.594 18.907 1.00 89.94 75 ALA A C 1
ATOM 541 O O . ALA A 1 75 ? -16.473 -8.027 19.268 1.00 89.94 75 ALA A O 1
ATOM 542 N N . GLN A 1 76 ? -17.777 -6.322 18.563 1.00 93.69 76 GLN A N 1
ATOM 543 C CA . GLN A 1 76 ? -16.743 -5.289 18.582 1.00 93.69 76 GLN A CA 1
ATOM 544 C C . GLN A 1 76 ? -16.326 -4.951 20.017 1.00 93.69 76 GLN A C 1
ATOM 546 O O . GLN A 1 76 ? -17.137 -4.964 20.944 1.00 93.69 76 GLN A O 1
ATOM 551 N N . GLY A 1 77 ? -15.043 -4.631 20.185 1.00 92.38 77 GLY A N 1
ATOM 552 C CA . GLY A 1 77 ? -14.488 -4.094 21.426 1.00 92.38 77 GLY A CA 1
ATOM 553 C C . GLY A 1 77 ? -14.103 -2.622 21.283 1.00 92.38 77 GLY A C 1
ATOM 554 O O . GLY A 1 77 ? -14.499 -1.947 20.337 1.00 92.38 77 GLY A O 1
ATOM 555 N N . LEU A 1 78 ? -13.266 -2.139 22.203 1.00 93.25 78 LEU A N 1
ATOM 556 C CA . LEU A 1 78 ? -12.707 -0.780 22.159 1.00 93.25 78 LEU A CA 1
ATOM 557 C C . LEU A 1 78 ? -11.643 -0.591 21.063 1.00 93.25 78 LEU A C 1
ATOM 559 O O . LEU A 1 78 ? -11.254 0.535 20.773 1.00 93.25 78 LEU A O 1
ATOM 563 N N . THR A 1 79 ? -11.143 -1.676 20.477 1.00 93.75 79 THR A N 1
ATOM 564 C CA . THR A 1 79 ? -10.104 -1.651 19.444 1.00 93.75 79 THR A CA 1
ATOM 565 C C . THR A 1 79 ? -10.531 -2.484 18.241 1.00 93.75 79 THR A C 1
ATOM 567 O O . THR A 1 79 ? -11.379 -3.374 18.355 1.00 93.75 79 THR A O 1
ATOM 570 N N . LEU A 1 80 ? -9.936 -2.205 17.084 1.00 95.31 80 LEU A N 1
ATOM 571 C CA . LEU A 1 80 ? -10.136 -2.960 15.852 1.00 95.31 80 LEU A CA 1
ATOM 572 C C . LEU A 1 80 ? -9.428 -4.318 15.955 1.00 95.31 80 LEU A C 1
ATOM 574 O O . LEU A 1 80 ? -10.016 -5.354 15.637 1.00 95.31 80 LEU A O 1
ATOM 578 N N . GLY A 1 81 ? -8.173 -4.325 16.424 1.00 94.19 81 GLY A N 1
ATOM 579 C CA . GLY A 1 81 ? -7.334 -5.495 16.717 1.00 94.19 81 GLY A CA 1
ATOM 580 C C . GLY A 1 81 ? -6.881 -6.322 15.508 1.00 94.19 81 GLY A C 1
ATOM 581 O O . GLY A 1 81 ? -5.760 -6.833 15.487 1.00 94.19 81 GLY A O 1
ATOM 582 N N . VAL A 1 82 ? -7.737 -6.466 14.500 1.00 95.69 82 VAL A N 1
ATOM 583 C CA . VAL A 1 82 ? -7.514 -7.266 13.295 1.00 95.69 82 VAL A CA 1
ATOM 584 C C . VAL A 1 82 ? -7.974 -6.501 12.057 1.00 95.69 82 VAL A C 1
ATOM 586 O O . VAL A 1 82 ? -8.891 -5.680 12.133 1.00 95.69 82 VAL A O 1
ATOM 589 N N . TRP A 1 83 ? -7.356 -6.785 10.917 1.00 96.75 83 TRP A N 1
ATOM 590 C CA . TRP A 1 83 ? -7.739 -6.221 9.625 1.00 96.75 83 TRP A CA 1
ATOM 591 C C . TRP A 1 83 ? -7.586 -7.245 8.502 1.00 96.75 83 TRP A C 1
ATOM 593 O O . TRP A 1 83 ? -6.852 -8.221 8.632 1.00 96.75 83 TRP A O 1
ATOM 603 N N . GLU A 1 84 ? -8.285 -7.013 7.399 1.00 96.44 84 GLU A N 1
ATOM 604 C CA . GLU A 1 84 ? -8.239 -7.838 6.193 1.00 96.44 84 GLU A CA 1
ATOM 605 C C . GLU A 1 84 ? -8.152 -6.933 4.958 1.00 96.44 84 GLU A C 1
ATOM 607 O O . GLU A 1 84 ? -8.929 -5.988 4.826 1.00 96.44 84 GLU A O 1
ATOM 612 N N . TRP A 1 85 ? -7.228 -7.219 4.043 1.00 95.81 85 TRP A N 1
ATOM 613 C CA . TRP A 1 85 ? -7.196 -6.638 2.703 1.00 95.81 85 TRP A CA 1
ATOM 614 C C . TRP A 1 85 ? -7.940 -7.535 1.720 1.00 95.81 85 TRP A C 1
ATOM 616 O O . TRP A 1 85 ? -7.559 -8.689 1.518 1.00 95.81 85 TRP A O 1
ATOM 626 N N . ARG A 1 86 ? -8.989 -7.004 1.088 1.00 93.19 86 ARG A N 1
ATOM 627 C CA . ARG A 1 86 ? -9.759 -7.708 0.050 1.00 93.19 86 ARG A CA 1
ATOM 628 C C . ARG A 1 86 ? -10.336 -6.717 -0.953 1.00 93.19 86 ARG A C 1
ATOM 630 O O . ARG A 1 86 ? -10.821 -5.668 -0.549 1.00 93.19 86 ARG A O 1
ATOM 637 N N . GLY A 1 87 ? -10.324 -7.062 -2.241 1.00 90.19 87 GLY A N 1
ATOM 638 C CA . GLY A 1 87 ? -10.943 -6.249 -3.300 1.00 90.19 87 GLY A CA 1
ATOM 639 C C . GLY A 1 87 ? -10.571 -4.765 -3.231 1.00 90.19 87 GLY A C 1
ATOM 640 O O . GLY A 1 87 ? -11.463 -3.925 -3.228 1.00 90.19 87 GLY A O 1
ATOM 641 N N . ASP A 1 88 ? -9.279 -4.481 -3.064 1.00 92.00 88 ASP A N 1
ATOM 642 C CA . ASP A 1 88 ? -8.715 -3.130 -2.972 1.00 92.00 88 ASP A CA 1
ATOM 643 C C . ASP A 1 88 ? -9.269 -2.255 -1.827 1.00 92.00 88 ASP A C 1
ATOM 645 O O . ASP A 1 88 ? -9.251 -1.027 -1.868 1.00 92.00 88 ASP A O 1
ATOM 649 N N . GLY A 1 89 ? -9.741 -2.894 -0.751 1.00 94.50 89 GLY A N 1
ATOM 650 C CA . GLY A 1 89 ? -10.178 -2.232 0.475 1.00 94.50 89 GLY A CA 1
ATOM 651 C C . GLY A 1 89 ? -9.621 -2.876 1.741 1.00 94.50 89 GLY A C 1
ATOM 652 O O . GLY A 1 89 ? -9.339 -4.076 1.790 1.00 94.50 89 GLY A O 1
ATOM 653 N N . ILE A 1 90 ? -9.504 -2.067 2.794 1.00 96.38 90 ILE A N 1
ATOM 654 C CA . ILE A 1 90 ? -9.141 -2.503 4.144 1.00 96.38 90 ILE A CA 1
ATOM 655 C C . ILE A 1 90 ? -10.423 -2.677 4.953 1.00 96.38 90 ILE A C 1
ATOM 657 O O . ILE A 1 90 ? -11.211 -1.742 5.088 1.00 96.38 90 ILE A O 1
ATOM 661 N N . TYR A 1 91 ? -10.615 -3.859 5.523 1.00 95.62 91 TYR A N 1
ATOM 662 C CA . TYR A 1 91 ? -11.796 -4.219 6.295 1.00 95.62 91 TYR A CA 1
ATOM 663 C C . TYR A 1 91 ? -11.425 -4.518 7.740 1.00 95.62 91 TYR A C 1
ATOM 665 O O . TYR A 1 91 ? -10.376 -5.090 8.037 1.00 95.62 91 TYR A O 1
ATOM 673 N N . PHE A 1 92 ? -12.332 -4.157 8.636 1.00 95.62 92 PHE A N 1
ATOM 674 C CA . PHE A 1 92 ? -12.204 -4.288 10.076 1.00 95.62 92 PHE A CA 1
ATOM 675 C C . PHE A 1 92 ? -13.485 -4.873 10.664 1.00 95.62 92 PHE A C 1
ATOM 677 O O . PHE A 1 92 ? -14.574 -4.716 10.110 1.00 95.62 92 PHE A O 1
ATOM 684 N N . LEU A 1 93 ? -13.373 -5.461 11.854 1.00 93.12 93 LEU A N 1
ATOM 685 C CA . LEU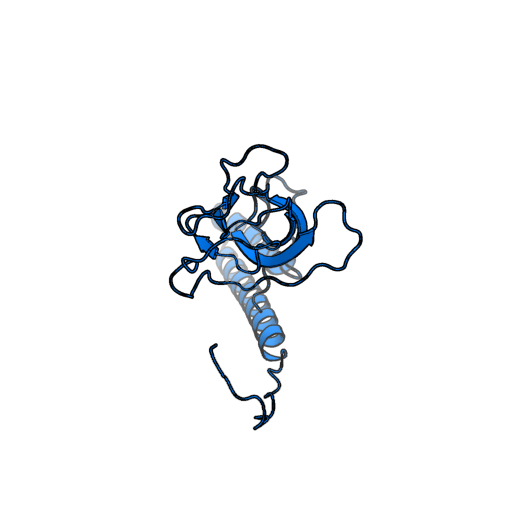 A 1 93 ? -14.549 -5.787 12.671 1.00 93.12 93 LEU A CA 1
ATOM 686 C C . LEU A 1 93 ? -15.326 -4.531 13.088 1.00 93.12 93 LEU A C 1
ATOM 688 O O . LEU A 1 93 ? -16.532 -4.591 13.297 1.00 93.12 93 LEU A O 1
ATOM 692 N N . GLY A 1 94 ? -14.630 -3.399 13.201 1.00 93.12 94 GLY A N 1
ATOM 693 C CA . GLY A 1 94 ? -15.131 -2.187 13.837 1.00 93.12 94 GLY A CA 1
ATOM 694 C C . GLY A 1 94 ? -14.773 -2.135 15.323 1.00 93.12 94 GLY A C 1
ATOM 695 O O . GLY A 1 94 ? -14.405 -3.140 15.932 1.00 93.12 94 GLY A O 1
ATOM 696 N N . ALA A 1 95 ? -14.859 -0.938 15.892 1.00 94.88 95 ALA A N 1
ATOM 697 C CA . ALA A 1 95 ? -14.620 -0.665 17.305 1.00 94.88 95 ALA A CA 1
ATOM 698 C C . ALA A 1 95 ? -15.767 0.191 17.852 1.00 94.88 95 ALA A C 1
ATOM 700 O O . ALA A 1 95 ? -16.411 0.914 17.098 1.00 94.88 95 ALA A O 1
ATOM 701 N N . THR A 1 96 ? -16.025 0.147 19.157 1.00 94.75 96 THR A N 1
ATOM 702 C CA . THR A 1 96 ? -17.070 0.961 19.810 1.00 94.75 96 THR A CA 1
ATOM 703 C C . THR A 1 96 ? -16.608 2.389 20.130 1.00 94.75 96 THR A C 1
ATOM 705 O O . THR A 1 96 ? -17.315 3.133 20.804 1.00 94.75 96 THR A O 1
ATOM 708 N N . GLN A 1 97 ? -15.411 2.768 19.684 1.00 94.62 97 GLN A N 1
ATOM 709 C CA . GLN A 1 97 ? -14.850 4.113 19.787 1.00 94.62 97 GLN A CA 1
ATOM 710 C C . GLN A 1 97 ? -14.116 4.467 18.491 1.00 94.62 97 GLN A C 1
ATOM 712 O O . GLN A 1 97 ? -13.613 3.580 17.792 1.00 94.62 97 GLN A O 1
ATOM 717 N N . ASP A 1 98 ? -14.014 5.762 18.200 1.00 96.12 98 ASP A N 1
ATOM 718 C CA . ASP A 1 98 ? -13.236 6.238 17.062 1.00 96.12 98 ASP A CA 1
ATOM 719 C C . ASP A 1 98 ? -11.777 5.822 17.238 1.00 96.12 98 ASP A C 1
ATOM 721 O O . ASP A 1 98 ? -11.137 6.097 18.259 1.00 96.12 98 ASP A O 1
ATOM 725 N N . THR A 1 99 ? -11.244 5.148 16.227 1.00 96.81 99 THR A N 1
ATOM 726 C CA . THR A 1 99 ? -9.908 4.562 16.282 1.00 96.81 99 THR A CA 1
ATOM 727 C C . THR A 1 99 ? -9.049 5.183 15.197 1.00 96.81 99 THR A C 1
ATOM 729 O O . THR A 1 99 ? -9.388 5.139 14.016 1.00 96.81 99 THR A O 1
ATOM 732 N N . GLN A 1 100 ? -7.923 5.775 15.585 1.00 96.88 100 GLN A N 1
ATOM 733 C CA . GLN A 1 100 ? -6.944 6.260 14.627 1.00 96.88 100 GLN A CA 1
ATOM 734 C C . GLN A 1 100 ? -6.046 5.106 14.202 1.00 96.88 100 GLN A C 1
ATOM 736 O O . GLN A 1 100 ? -5.454 4.430 15.044 1.00 96.88 100 GLN A O 1
ATOM 741 N N . ILE A 1 101 ? -5.899 4.925 12.895 1.00 96.88 101 ILE A N 1
ATOM 742 C CA . ILE A 1 101 ? -4.991 3.942 12.323 1.00 96.88 101 ILE A CA 1
ATOM 743 C C . ILE A 1 101 ? -3.808 4.622 11.648 1.00 96.88 101 ILE A C 1
ATOM 745 O O . ILE A 1 101 ? -3.912 5.721 11.100 1.00 96.88 101 ILE A O 1
ATOM 749 N N . ARG A 1 102 ? -2.673 3.932 11.679 1.00 96.31 102 ARG A N 1
ATOM 750 C CA . ARG A 1 102 ? -1.459 4.275 10.954 1.00 96.31 102 ARG A CA 1
ATOM 751 C C . ARG A 1 102 ? -1.161 3.162 9.973 1.00 96.31 102 ARG A C 1
ATOM 753 O O . ARG A 1 102 ? -1.017 2.012 10.371 1.00 96.31 102 ARG A O 1
ATOM 760 N N . LEU A 1 103 ? -1.037 3.515 8.707 1.00 96.00 103 LEU A N 1
ATOM 761 C CA . LEU A 1 103 ? -0.823 2.585 7.617 1.00 96.00 103 LEU A CA 1
ATOM 762 C C . LEU A 1 103 ? 0.599 2.727 7.073 1.00 96.00 103 LEU A C 1
ATOM 764 O O . LEU A 1 103 ? 1.058 3.824 6.741 1.00 96.00 103 LEU A O 1
ATOM 768 N N . ARG A 1 104 ? 1.271 1.583 6.956 1.00 96.00 104 ARG A N 1
ATOM 769 C CA . ARG A 1 104 ? 2.424 1.382 6.081 1.00 96.00 104 ARG A CA 1
ATOM 770 C C . ARG A 1 104 ? 1.966 0.560 4.890 1.00 96.00 104 ARG A C 1
ATOM 772 O O . ARG A 1 104 ? 1.395 -0.513 5.079 1.00 96.00 104 ARG A O 1
ATOM 779 N N . TYR A 1 105 ? 2.270 1.010 3.683 1.00 94.69 105 TYR A N 1
ATOM 780 C CA . TYR A 1 105 ? 1.852 0.335 2.458 1.00 94.69 105 TYR A CA 1
ATOM 781 C C . TYR A 1 105 ? 2.945 0.370 1.395 1.00 94.69 105 TYR A C 1
ATOM 783 O O . TYR A 1 105 ? 3.855 1.201 1.436 1.00 94.69 105 TYR A O 1
ATOM 791 N N . VAL A 1 106 ? 2.861 -0.573 0.460 1.00 93.06 106 VAL A N 1
ATOM 792 C CA . VAL A 1 106 ? 3.625 -0.537 -0.784 1.00 93.06 106 VAL A CA 1
ATOM 793 C C . VAL A 1 106 ? 2.855 0.328 -1.764 1.00 93.06 106 VAL A C 1
ATOM 795 O O . VAL A 1 106 ? 1.680 0.059 -2.023 1.00 93.06 106 VAL A O 1
ATOM 798 N N . LYS A 1 107 ? 3.517 1.346 -2.307 1.00 91.25 107 LYS A N 1
ATOM 799 C CA . LYS A 1 107 ? 2.947 2.213 -3.330 1.00 91.25 107 LYS A CA 1
ATOM 800 C C . LYS A 1 107 ? 3.401 1.857 -4.742 1.00 91.25 107 LYS A C 1
ATOM 802 O O . LYS A 1 107 ? 4.469 1.265 -4.933 1.00 91.25 107 LYS A O 1
ATOM 807 N N . ALA A 1 108 ? 2.599 2.262 -5.718 1.00 90.81 108 ALA A N 1
ATOM 808 C CA . ALA A 1 108 ? 2.913 2.199 -7.133 1.00 90.81 108 ALA A CA 1
ATOM 809 C C . ALA A 1 108 ? 4.116 3.089 -7.482 1.00 90.81 108 ALA A C 1
ATOM 811 O O . ALA A 1 108 ? 4.421 4.073 -6.799 1.00 90.81 108 ALA A O 1
ATOM 812 N N . TYR A 1 109 ? 4.822 2.722 -8.554 1.00 88.56 109 TYR A N 1
ATOM 813 C CA . TYR A 1 109 ? 5.846 3.590 -9.126 1.00 88.56 109 TYR A CA 1
ATOM 814 C C . TYR A 1 109 ? 5.153 4.822 -9.733 1.00 88.56 109 TYR A C 1
ATOM 816 O O . TYR A 1 109 ? 4.165 4.640 -10.441 1.00 88.56 109 TYR A O 1
ATOM 824 N N . PRO A 1 110 ? 5.620 6.054 -9.463 1.00 88.19 110 PRO A N 1
ATOM 825 C CA . PRO A 1 110 ? 5.005 7.246 -10.036 1.00 88.19 110 PRO A CA 1
ATOM 826 C C . PRO A 1 110 ? 5.204 7.291 -11.552 1.00 88.19 110 PRO A C 1
ATOM 828 O O . PRO A 1 110 ? 6.279 6.949 -12.045 1.00 88.19 110 PRO A O 1
ATOM 831 N N . ASP A 1 111 ? 4.203 7.766 -12.283 1.00 87.94 111 ASP A N 1
ATOM 832 C CA . ASP A 1 111 ? 4.293 7.886 -13.737 1.00 87.94 111 ASP A CA 1
ATOM 833 C C . ASP A 1 111 ? 5.490 8.750 -14.170 1.00 87.94 111 ASP A C 1
ATOM 835 O O . ASP A 1 111 ? 5.803 9.779 -13.564 1.00 87.94 111 ASP A O 1
ATOM 839 N N . LEU A 1 112 ? 6.157 8.332 -15.249 1.00 88.00 112 LEU A N 1
ATOM 840 C CA . LEU A 1 112 ? 7.186 9.130 -15.913 1.00 88.00 112 LEU A CA 1
ATOM 841 C C . LEU A 1 112 ? 6.501 10.054 -16.926 1.00 88.00 112 LEU A C 1
ATOM 843 O O . LEU A 1 112 ? 6.188 9.636 -18.040 1.00 88.00 112 LEU A O 1
ATOM 847 N N . THR A 1 113 ? 6.238 11.299 -16.537 1.00 93.25 113 THR A N 1
ATOM 848 C CA . THR A 1 113 ? 5.479 12.257 -17.358 1.00 93.25 113 THR A CA 1
ATOM 849 C C . THR A 1 113 ? 6.361 13.106 -18.266 1.00 93.25 113 THR A C 1
ATOM 851 O O . THR A 1 113 ? 5.905 13.579 -19.304 1.00 93.25 113 THR A O 1
ATOM 854 N N . ASP A 1 114 ? 7.620 13.318 -17.886 1.00 90.81 114 ASP A N 1
ATOM 855 C CA . ASP A 1 114 ? 8.576 14.140 -18.628 1.00 90.81 114 ASP A CA 1
ATOM 856 C C . ASP A 1 114 ? 10.039 13.794 -18.290 1.00 90.81 114 ASP A C 1
ATOM 858 O O . ASP A 1 114 ? 10.335 12.925 -17.470 1.00 90.81 114 ASP A O 1
ATOM 862 N N . ALA A 1 115 ? 10.979 14.507 -18.916 1.00 85.88 115 ALA A N 1
ATOM 863 C CA . ALA A 1 115 ? 12.416 14.309 -18.725 1.00 85.88 115 ALA A CA 1
ATOM 864 C C . ALA A 1 115 ? 12.939 14.683 -17.319 1.00 85.88 115 ALA A C 1
ATOM 866 O O . ALA A 1 115 ? 14.095 14.401 -17.011 1.00 85.88 115 ALA A O 1
ATOM 867 N N . SER A 1 116 ? 12.123 15.325 -16.478 1.00 88.62 116 SER A N 1
ATOM 868 C CA . SER A 1 116 ? 12.447 15.652 -15.085 1.00 88.62 116 SER A CA 1
ATOM 869 C C . SER A 1 116 ? 11.892 14.635 -14.083 1.00 88.62 116 SER A C 1
ATOM 871 O O . SER A 1 116 ? 12.191 14.719 -12.889 1.00 88.62 116 SER A O 1
ATOM 873 N N . SER A 1 117 ? 11.116 13.655 -14.561 1.00 90.00 117 SER A N 1
ATOM 874 C CA . SER A 1 117 ? 10.526 12.614 -13.722 1.00 90.00 117 SER A CA 1
ATOM 875 C C . SER A 1 117 ? 11.610 11.823 -12.979 1.00 90.00 117 SER A C 1
ATOM 877 O O . SER A 1 117 ? 12.593 11.383 -13.586 1.00 90.00 117 SER A O 1
ATOM 879 N N . PRO A 1 118 ? 11.473 11.630 -11.656 1.00 86.75 118 PRO A N 1
ATOM 880 C CA . PRO A 1 118 ? 12.531 11.029 -10.864 1.00 86.75 118 PRO A CA 1
ATOM 881 C C . PRO A 1 118 ? 12.639 9.522 -11.117 1.00 86.75 118 PRO A C 1
ATOM 883 O O . PRO A 1 118 ? 11.650 8.788 -11.089 1.00 86.75 118 PRO A O 1
ATOM 886 N N . VAL A 1 119 ? 13.873 9.037 -11.268 1.00 88.81 119 VAL A N 1
ATOM 887 C CA . VAL A 1 119 ? 14.177 7.601 -11.245 1.00 88.81 119 VAL A CA 1
ATOM 888 C C . VAL A 1 119 ? 14.405 7.169 -9.800 1.00 88.81 119 VAL A C 1
ATOM 890 O O . VAL A 1 119 ? 15.458 7.434 -9.218 1.00 88.81 119 VAL A O 1
ATOM 893 N N . LEU A 1 120 ? 13.408 6.514 -9.206 1.00 87.25 120 LEU A N 1
ATOM 894 C CA . LEU A 1 120 ? 13.432 6.131 -7.791 1.00 87.25 120 LEU A CA 1
ATOM 895 C C . LEU A 1 120 ? 14.060 4.750 -7.546 1.00 87.25 120 LEU A C 1
ATOM 897 O O . LEU A 1 120 ? 14.369 4.402 -6.404 1.00 87.25 120 LEU A O 1
ATOM 901 N N . VAL A 1 121 ? 14.284 3.961 -8.601 1.00 86.69 121 VAL A N 1
ATOM 902 C CA . VAL A 1 121 ? 15.033 2.704 -8.496 1.00 86.69 121 VAL A CA 1
ATOM 903 C C . VAL A 1 121 ? 16.524 3.022 -8.429 1.00 86.69 121 VAL A C 1
ATOM 905 O O . VAL A 1 121 ? 17.128 3.542 -9.368 1.00 86.69 121 VAL A O 1
ATOM 908 N N . ARG A 1 122 ? 17.135 2.709 -7.286 1.00 84.75 122 ARG A N 1
ATOM 909 C CA . ARG A 1 122 ? 18.554 2.980 -7.050 1.00 84.75 122 ARG A CA 1
ATOM 910 C C . ARG A 1 122 ? 19.427 2.222 -8.052 1.00 84.75 122 ARG A C 1
ATOM 912 O O . ARG A 1 122 ? 19.265 1.016 -8.208 1.00 84.75 122 ARG A O 1
ATOM 919 N N . ASN A 1 123 ? 20.386 2.933 -8.644 1.00 86.81 123 ASN A N 1
ATOM 920 C CA . ASN A 1 123 ? 21.335 2.442 -9.648 1.00 86.81 123 ASN A CA 1
ATOM 921 C C . ASN A 1 123 ? 20.696 1.997 -10.980 1.00 86.81 123 ASN A C 1
ATOM 923 O O . ASN A 1 123 ? 21.379 1.388 -11.795 1.00 86.81 123 ASN A O 1
ATOM 927 N N . ALA A 1 124 ? 19.420 2.309 -11.240 1.00 90.19 124 ALA A N 1
ATOM 928 C CA . ALA A 1 124 ? 18.765 1.944 -12.499 1.00 90.19 124 ALA A CA 1
ATOM 929 C C . ALA A 1 124 ? 19.139 2.835 -13.695 1.00 90.19 124 ALA A C 1
ATOM 931 O O . ALA A 1 124 ? 18.741 2.546 -14.819 1.00 90.19 124 ALA A O 1
ATOM 932 N N . GLN A 1 125 ? 19.893 3.915 -13.473 1.00 90.81 125 GLN A N 1
ATOM 933 C CA . GLN A 1 125 ? 20.195 4.914 -14.500 1.00 90.81 125 GLN A CA 1
ATOM 934 C C . GLN A 1 125 ? 20.920 4.316 -15.711 1.00 90.81 125 GLN A C 1
ATOM 936 O O . GLN A 1 125 ? 20.591 4.660 -16.840 1.00 90.81 125 GLN A O 1
ATOM 941 N N . GLU A 1 126 ? 21.878 3.417 -15.481 1.00 92.31 126 GLU A N 1
ATOM 942 C CA . GLU A 1 126 ? 22.664 2.800 -16.553 1.00 92.31 126 GLU A CA 1
ATOM 943 C C . GLU A 1 126 ? 21.805 1.878 -17.429 1.00 92.31 126 GLU A C 1
ATOM 945 O O . GLU A 1 126 ? 21.796 2.022 -18.650 1.00 92.31 126 GLU A O 1
ATOM 950 N N . ALA A 1 127 ? 20.994 1.017 -16.806 1.00 94.12 127 ALA A N 1
ATOM 951 C CA . ALA A 1 127 ? 20.047 0.156 -17.511 1.00 94.12 127 ALA A CA 1
ATOM 952 C C . ALA A 1 127 ? 19.066 0.965 -18.377 1.00 94.12 127 ALA A C 1
ATOM 954 O O . ALA A 1 127 ? 18.855 0.652 -19.548 1.00 94.12 127 ALA A O 1
ATOM 955 N N . ILE A 1 128 ? 18.505 2.046 -17.822 1.00 92.12 128 ILE A N 1
ATOM 956 C CA . ILE A 1 128 ? 17.580 2.928 -18.548 1.00 92.12 128 ILE A CA 1
ATOM 957 C C . ILE A 1 128 ? 18.293 3.625 -19.715 1.00 92.12 128 ILE A C 1
ATOM 959 O O . ILE A 1 128 ? 17.725 3.735 -20.800 1.00 92.12 128 ILE A O 1
ATOM 963 N N . ALA A 1 129 ? 19.533 4.081 -19.517 1.00 93.50 129 ALA A N 1
ATOM 964 C CA . ALA A 1 129 ? 20.302 4.757 -20.556 1.00 93.50 129 ALA A CA 1
ATOM 965 C C . ALA A 1 129 ? 20.610 3.832 -21.743 1.00 93.50 129 ALA A C 1
ATOM 967 O O . ALA A 1 129 ? 20.421 4.242 -22.890 1.00 93.50 129 ALA A O 1
ATOM 968 N N . TYR A 1 130 ? 21.029 2.588 -21.488 1.00 96.25 130 TYR A N 1
ATOM 969 C CA . TYR A 1 130 ? 21.265 1.611 -22.553 1.00 96.25 130 TYR A CA 1
ATOM 970 C C . TYR A 1 130 ? 19.974 1.239 -23.284 1.00 96.25 130 TYR A C 1
ATOM 972 O O . TYR A 1 130 ? 19.960 1.270 -24.513 1.00 96.25 130 TYR A O 1
ATOM 980 N N . ALA A 1 131 ? 18.869 1.012 -22.566 1.00 94.69 131 ALA A N 1
ATOM 981 C CA . ALA A 1 131 ? 17.576 0.722 -23.188 1.00 94.69 131 ALA A CA 1
ATOM 982 C C . ALA A 1 131 ? 17.089 1.887 -24.072 1.00 94.69 131 ALA A C 1
ATOM 984 O O . ALA A 1 131 ? 16.642 1.686 -25.202 1.00 94.69 131 ALA A O 1
ATOM 985 N N . ALA A 1 132 ? 17.229 3.131 -23.601 1.00 92.69 132 ALA A N 1
ATOM 986 C CA . ALA A 1 132 ? 16.892 4.315 -24.388 1.00 92.69 132 ALA A CA 1
ATOM 987 C C . ALA A 1 132 ? 17.778 4.454 -25.639 1.00 92.69 132 ALA A C 1
ATOM 989 O O . ALA A 1 132 ? 17.279 4.772 -26.723 1.00 92.69 132 ALA A O 1
ATOM 990 N N . ALA A 1 133 ? 19.081 4.180 -25.511 1.00 94.38 133 ALA A N 1
ATOM 991 C CA . ALA A 1 133 ? 20.012 4.176 -26.635 1.00 94.38 133 ALA A CA 1
ATOM 992 C C . ALA A 1 133 ? 19.680 3.075 -27.655 1.00 94.38 133 ALA A C 1
ATOM 994 O O . ALA A 1 133 ? 19.695 3.349 -28.856 1.00 94.38 133 ALA A O 1
ATOM 995 N N . ALA A 1 134 ? 19.323 1.873 -27.195 1.00 95.94 134 ALA A N 1
ATOM 996 C CA . ALA A 1 134 ? 18.886 0.762 -28.034 1.00 95.94 134 ALA A CA 1
ATOM 997 C C . ALA A 1 134 ? 17.623 1.128 -28.822 1.00 95.94 134 ALA A C 1
ATOM 999 O O . ALA A 1 134 ? 17.615 1.017 -30.046 1.00 95.94 134 ALA A O 1
ATOM 1000 N N . MET A 1 135 ? 16.594 1.671 -28.160 1.00 94.94 135 MET A N 1
ATOM 1001 C CA . MET A 1 135 ? 15.366 2.129 -28.826 1.00 94.94 135 MET A CA 1
ATOM 1002 C C . MET A 1 135 ? 15.648 3.185 -29.905 1.00 94.94 135 MET A C 1
ATOM 1004 O O . MET A 1 135 ? 15.149 3.087 -31.029 1.00 94.94 135 MET A O 1
ATOM 1008 N N . ALA A 1 136 ? 16.483 4.182 -29.597 1.00 95.06 136 ALA A N 1
ATOM 1009 C CA . ALA A 1 136 ? 16.860 5.216 -30.560 1.00 95.06 136 ALA A CA 1
ATOM 1010 C C . ALA A 1 136 ? 17.693 4.658 -31.730 1.00 95.06 136 ALA A C 1
ATOM 1012 O O . ALA A 1 136 ? 17.559 5.120 -32.866 1.00 95.06 136 ALA A O 1
ATOM 1013 N N . ALA A 1 137 ? 18.552 3.673 -31.463 1.00 95.50 137 ALA A N 1
ATOM 1014 C CA . ALA A 1 137 ? 19.367 2.992 -32.459 1.00 95.50 137 ALA A CA 1
ATOM 1015 C C . ALA A 1 137 ? 18.509 2.125 -33.394 1.00 95.50 137 ALA A C 1
ATOM 1017 O O . ALA A 1 137 ? 18.669 2.228 -34.613 1.00 95.50 137 ALA A O 1
ATOM 1018 N N . TRP A 1 138 ? 17.558 1.358 -32.850 1.00 95.75 138 TRP A N 1
ATOM 1019 C CA . TRP A 1 138 ? 16.590 0.564 -33.613 1.00 95.75 138 TRP A CA 1
ATOM 1020 C C . TRP A 1 138 ? 15.758 1.435 -34.548 1.00 95.75 138 TRP A C 1
ATOM 1022 O O . TRP A 1 138 ? 15.666 1.145 -35.740 1.00 95.75 138 TRP A O 1
ATOM 1032 N N . ALA A 1 139 ? 15.245 2.564 -34.052 1.00 95.56 139 ALA A N 1
ATOM 1033 C CA . ALA A 1 139 ? 14.475 3.512 -34.859 1.00 95.56 139 ALA A CA 1
ATOM 1034 C C . ALA A 1 139 ? 15.263 4.084 -36.055 1.00 95.56 139 ALA A C 1
ATOM 1036 O O . ALA A 1 139 ? 14.669 4.559 -37.022 1.00 95.56 139 ALA A O 1
ATOM 1037 N N . ARG A 1 140 ? 16.600 4.050 -36.000 1.00 94.44 140 ARG A N 1
ATOM 1038 C CA . ARG A 1 140 ? 17.499 4.546 -37.053 1.00 94.44 140 ARG A CA 1
ATOM 1039 C C . ARG A 1 140 ? 18.150 3.431 -37.875 1.00 94.44 140 ARG A C 1
ATOM 1041 O O . ARG A 1 140 ? 18.978 3.739 -38.727 1.00 94.44 140 ARG A O 1
ATOM 1048 N N . GLY A 1 141 ? 17.824 2.162 -37.614 1.00 93.38 141 GLY A N 1
ATOM 1049 C CA . GLY A 1 141 ? 18.462 1.015 -38.268 1.00 93.38 141 GLY A CA 1
ATOM 1050 C C . GLY A 1 141 ? 19.962 0.902 -37.974 1.00 93.38 141 GLY A C 1
ATOM 1051 O O . GLY A 1 141 ? 20.725 0.421 -38.809 1.00 93.38 141 GLY A O 1
ATOM 1052 N N . SER A 1 142 ? 20.411 1.398 -36.819 1.00 94.56 142 SER A N 1
ATOM 1053 C CA . SER A 1 142 ? 21.819 1.333 -36.433 1.00 94.56 142 SER A CA 1
ATOM 1054 C C . SER A 1 142 ? 22.224 -0.113 -36.121 1.00 94.56 142 SER A C 1
ATOM 1056 O O . SER A 1 142 ? 21.546 -0.764 -35.325 1.00 94.56 142 SER A O 1
ATOM 1058 N N . PRO A 1 143 ? 23.369 -0.601 -36.632 1.00 90.88 143 PRO A N 1
ATOM 1059 C CA . PRO A 1 143 ? 23.865 -1.944 -36.325 1.00 90.88 143 PRO A CA 1
ATOM 1060 C C . PRO A 1 143 ? 24.309 -2.100 -34.861 1.00 90.88 143 PRO A C 1
ATOM 1062 O O . PRO A 1 143 ? 24.593 -3.204 -34.418 1.00 90.88 143 PRO A O 1
ATOM 1065 N N . LEU A 1 144 ? 24.396 -1.001 -34.101 1.00 92.38 144 LEU A N 1
ATOM 1066 C CA . LEU A 1 144 ? 24.734 -1.027 -32.676 1.00 92.38 144 LEU A CA 1
ATOM 1067 C C . LEU A 1 144 ? 23.512 -1.226 -31.770 1.00 92.38 144 LEU A C 1
ATOM 1069 O O . LEU A 1 144 ? 23.685 -1.274 -30.557 1.00 92.38 144 LEU A O 1
ATOM 1073 N N . ALA A 1 145 ? 22.296 -1.290 -32.321 1.00 93.88 145 ALA A N 1
ATOM 1074 C CA . ALA A 1 145 ? 21.076 -1.378 -31.524 1.00 93.88 145 ALA A CA 1
ATOM 1075 C C . ALA A 1 145 ? 21.051 -2.624 -30.627 1.00 93.88 145 ALA A C 1
ATOM 1077 O O . ALA A 1 145 ? 20.811 -2.494 -29.432 1.00 93.88 145 ALA A O 1
ATOM 1078 N N . GLU A 1 146 ? 21.403 -3.784 -31.184 1.00 94.69 146 GLU A N 1
ATOM 1079 C CA . GLU A 1 146 ? 21.491 -5.061 -30.464 1.00 94.69 146 GLU A CA 1
ATOM 1080 C C . GLU A 1 146 ? 22.505 -4.999 -29.315 1.00 94.69 146 GLU A C 1
ATOM 1082 O O . GLU A 1 146 ? 22.180 -5.326 -28.183 1.00 94.69 146 GLU A O 1
ATOM 1087 N N . LYS A 1 147 ? 23.692 -4.426 -29.555 1.00 95.75 147 LYS A N 1
ATOM 1088 C CA . LYS A 1 147 ? 24.710 -4.244 -28.510 1.00 95.75 147 LYS A CA 1
ATOM 1089 C C . LYS A 1 147 ? 24.196 -3.431 -27.315 1.00 95.75 147 LYS A C 1
ATOM 1091 O O . LYS A 1 147 ? 24.571 -3.705 -26.177 1.00 95.75 147 LYS A O 1
ATOM 1096 N N . TRP A 1 148 ? 23.428 -2.372 -27.569 1.00 95.00 148 TRP A N 1
ATOM 1097 C CA . TRP A 1 148 ? 22.867 -1.555 -26.490 1.00 95.00 148 TRP A CA 1
ATOM 1098 C C . TRP A 1 148 ? 21.732 -2.271 -25.762 1.00 95.00 148 TRP A C 1
ATOM 1100 O O . TRP A 1 148 ? 21.575 -2.065 -24.564 1.00 95.00 148 TRP A O 1
ATOM 1110 N N . ASP A 1 149 ? 20.979 -3.112 -26.465 1.00 95.50 149 ASP A N 1
ATOM 1111 C CA . ASP A 1 149 ? 19.921 -3.930 -25.876 1.00 95.50 149 ASP A CA 1
ATOM 1112 C C . ASP A 1 149 ? 20.510 -4.997 -24.938 1.00 95.50 149 ASP A C 1
ATOM 1114 O O . ASP A 1 149 ? 20.105 -5.091 -23.780 1.00 95.50 149 ASP A O 1
ATOM 1118 N N . ASP A 1 150 ? 21.567 -5.690 -25.376 1.00 96.69 150 ASP A N 1
ATOM 1119 C CA . ASP A 1 150 ? 22.316 -6.647 -24.551 1.00 96.69 150 ASP A CA 1
ATOM 1120 C C . ASP A 1 150 ? 22.885 -5.975 -23.291 1.00 96.69 150 ASP A C 1
ATOM 1122 O O . ASP A 1 150 ? 22.706 -6.460 -22.173 1.00 96.69 150 ASP A O 1
ATOM 1126 N N . ALA A 1 151 ? 23.513 -4.802 -23.447 1.00 95.19 151 ALA A N 1
ATOM 1127 C CA . ALA A 1 151 ? 24.049 -4.039 -22.320 1.00 95.19 151 ALA A CA 1
ATOM 1128 C C . ALA A 1 151 ? 22.953 -3.589 -21.334 1.00 95.19 151 ALA A C 1
ATOM 1130 O O . ALA A 1 151 ? 23.189 -3.530 -20.124 1.00 95.19 151 ALA A O 1
ATOM 1131 N N . ALA A 1 152 ? 21.750 -3.277 -21.831 1.00 95.75 152 ALA A N 1
ATOM 1132 C CA . ALA A 1 152 ? 20.601 -2.976 -20.984 1.00 95.75 152 ALA A CA 1
ATOM 1133 C C . ALA A 1 152 ? 20.149 -4.217 -20.201 1.00 95.75 152 ALA A C 1
ATOM 1135 O O . ALA A 1 152 ? 19.923 -4.118 -18.993 1.00 95.75 152 ALA A O 1
ATOM 1136 N N . GLY A 1 153 ? 20.070 -5.374 -20.864 1.00 96.00 153 GLY A N 1
ATOM 1137 C CA . GLY A 1 153 ? 19.765 -6.663 -20.243 1.00 96.00 153 GLY A CA 1
ATOM 1138 C C . GLY A 1 153 ? 20.731 -6.999 -19.107 1.00 96.00 153 GLY A C 1
ATOM 1139 O O . GLY A 1 153 ? 20.299 -7.193 -17.969 1.00 96.00 153 GLY A O 1
ATOM 1140 N N . ASP A 1 154 ? 22.035 -6.942 -19.377 1.00 96.25 154 ASP A N 1
ATOM 1141 C CA . ASP A 1 154 ? 23.086 -7.191 -18.385 1.00 96.25 154 ASP A CA 1
ATOM 1142 C C . ASP A 1 154 ? 22.966 -6.258 -17.169 1.00 96.25 154 ASP A C 1
ATOM 1144 O O . ASP A 1 154 ? 23.078 -6.685 -16.014 1.00 96.25 154 ASP A O 1
ATOM 1148 N N . ALA A 1 155 ? 22.716 -4.966 -17.403 1.00 94.38 155 ALA A N 1
ATOM 1149 C CA . ALA A 1 155 ? 22.552 -3.989 -16.332 1.00 94.38 155 ALA A CA 1
ATOM 1150 C C . ALA A 1 155 ? 21.301 -4.275 -15.476 1.00 94.38 155 ALA A C 1
ATOM 1152 O O . ALA A 1 155 ? 21.344 -4.140 -14.248 1.00 94.38 155 ALA A O 1
ATOM 1153 N N . ILE A 1 156 ? 20.198 -4.717 -16.089 1.00 94.50 156 ILE A N 1
ATOM 1154 C CA . ILE A 1 156 ? 18.981 -5.131 -15.374 1.00 94.50 156 ILE A CA 1
ATOM 1155 C C . ILE A 1 156 ? 19.250 -6.379 -14.529 1.00 94.50 156 ILE A C 1
ATOM 1157 O O . ILE A 1 156 ? 18.882 -6.412 -13.351 1.00 94.50 156 ILE A O 1
ATOM 1161 N N . GLU A 1 157 ? 19.926 -7.387 -15.076 1.00 94.44 157 GLU A N 1
ATOM 1162 C CA . GLU A 1 157 ? 20.261 -8.605 -14.334 1.00 94.44 157 GLU A CA 1
ATOM 1163 C C . GLU A 1 157 ? 21.132 -8.309 -13.112 1.00 94.44 157 GLU A C 1
ATOM 1165 O O 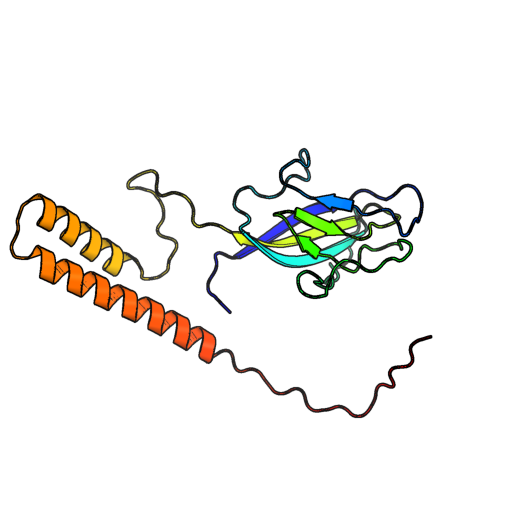. GLU A 1 157 ? 20.892 -8.841 -12.023 1.00 94.44 157 GLU A O 1
ATOM 1170 N N . GLN A 1 158 ? 22.097 -7.397 -13.246 1.00 92.25 158 GLN A N 1
ATOM 1171 C CA . GLN A 1 158 ?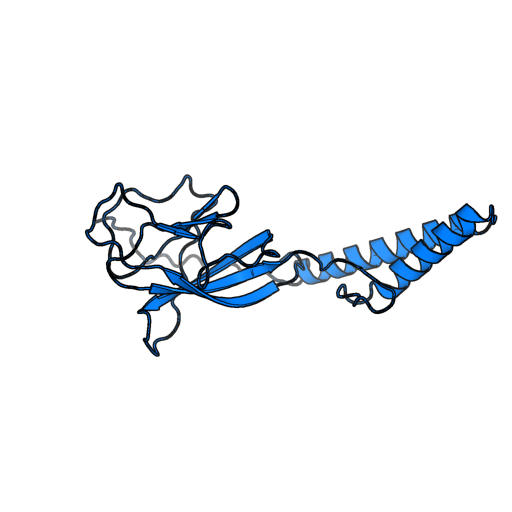 22.911 -6.947 -12.120 1.00 92.25 158 GLN A CA 1
ATOM 1172 C C . GLN A 1 158 ? 22.069 -6.273 -11.028 1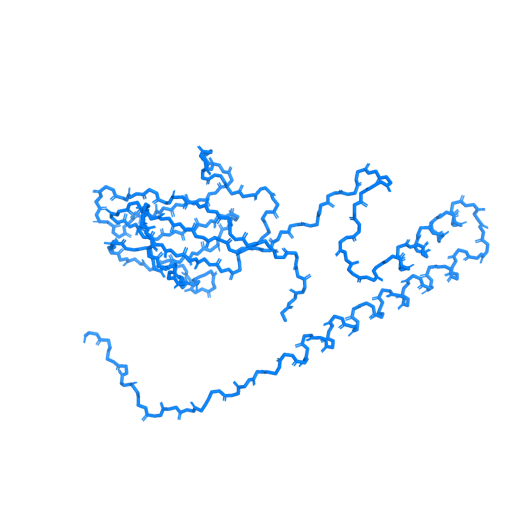.00 92.25 158 GLN A C 1
ATOM 1174 O O . GLN A 1 158 ? 22.292 -6.526 -9.837 1.00 92.25 158 GLN A O 1
ATOM 1179 N N . LEU A 1 159 ? 21.073 -5.462 -11.403 1.00 90.19 159 LEU A N 1
ATOM 1180 C CA . LEU A 1 159 ? 20.148 -4.836 -10.451 1.00 90.19 159 LEU A CA 1
ATOM 1181 C C . LEU A 1 159 ? 19.307 -5.875 -9.708 1.00 90.19 159 LEU A C 1
ATOM 1183 O O . LEU A 1 159 ? 19.194 -5.813 -8.478 1.00 90.19 159 LEU A O 1
ATOM 1187 N N . VAL A 1 160 ? 18.763 -6.854 -10.433 1.00 89.56 160 VAL A N 1
ATOM 1188 C CA . VAL A 1 160 ? 17.992 -7.958 -9.849 1.00 89.56 160 VAL A CA 1
ATOM 1189 C C . VAL A 1 160 ? 18.871 -8.775 -8.906 1.00 89.56 160 VAL A C 1
ATOM 1191 O O . VAL A 1 160 ? 18.502 -8.990 -7.749 1.00 89.56 160 VAL A O 1
ATOM 1194 N N . ALA A 1 161 ? 20.071 -9.166 -9.336 1.00 89.88 161 ALA A N 1
ATOM 1195 C CA . ALA A 1 161 ? 21.008 -9.922 -8.513 1.00 89.88 161 ALA A CA 1
ATOM 1196 C C . ALA A 1 161 ? 21.391 -9.163 -7.230 1.00 89.88 161 ALA A C 1
ATOM 1198 O O . ALA A 1 161 ? 21.444 -9.752 -6.146 1.00 89.88 161 ALA A O 1
ATOM 1199 N N . ALA A 1 162 ? 21.616 -7.848 -7.316 1.00 85.50 162 ALA A N 1
ATOM 1200 C CA . ALA A 1 162 ? 21.896 -7.008 -6.155 1.00 85.50 162 ALA A CA 1
ATOM 1201 C C . ALA A 1 162 ? 20.702 -6.934 -5.185 1.00 85.50 162 ALA A C 1
ATOM 1203 O O . ALA A 1 162 ? 20.887 -6.999 -3.964 1.00 85.50 162 ALA A O 1
ATOM 1204 N N . ALA A 1 163 ? 19.473 -6.832 -5.702 1.00 83.75 163 ALA A N 1
ATOM 1205 C CA . ALA A 1 163 ? 18.261 -6.873 -4.888 1.00 83.75 163 ALA A CA 1
ATOM 1206 C C . ALA A 1 163 ? 18.105 -8.223 -4.169 1.00 83.75 163 ALA A C 1
ATOM 1208 O O . ALA A 1 163 ? 17.968 -8.243 -2.944 1.00 83.75 163 ALA A O 1
ATOM 1209 N N . VAL A 1 164 ? 18.244 -9.336 -4.895 1.00 85.94 164 VAL A N 1
ATOM 1210 C CA . VAL A 1 164 ? 18.154 -10.698 -4.347 1.00 85.94 164 VAL A CA 1
ATOM 1211 C C . VAL A 1 164 ? 19.189 -10.930 -3.244 1.00 85.94 164 VAL A C 1
ATOM 1213 O O . VAL A 1 164 ? 18.841 -11.413 -2.166 1.00 85.94 164 VAL A O 1
ATOM 1216 N N . ARG A 1 165 ? 20.453 -10.540 -3.456 1.00 85.31 165 ARG A N 1
ATOM 1217 C CA . ARG A 1 165 ? 21.516 -10.691 -2.443 1.00 85.31 165 ARG A CA 1
ATOM 1218 C C . ARG A 1 165 ? 21.192 -9.943 -1.150 1.00 85.31 165 ARG A C 1
ATOM 1220 O O . ARG A 1 165 ? 21.378 -10.486 -0.063 1.00 85.31 165 ARG A O 1
ATOM 1227 N N . ARG A 1 166 ? 20.676 -8.717 -1.255 1.00 78.94 166 ARG A N 1
ATOM 1228 C CA . ARG A 1 166 ? 20.253 -7.916 -0.095 1.00 78.94 166 ARG A CA 1
ATOM 1229 C C . ARG A 1 166 ? 19.112 -8.580 0.673 1.00 78.94 166 ARG A C 1
ATOM 1231 O O . ARG A 1 166 ? 19.101 -8.539 1.899 1.00 78.94 166 ARG A O 1
ATOM 1238 N N . GLU A 1 167 ? 18.175 -9.216 -0.022 1.00 77.31 167 GLU A N 1
ATOM 1239 C CA . GLU A 1 167 ? 17.101 -9.962 0.634 1.00 77.31 167 GLU A CA 1
ATOM 1240 C C . GLU A 1 167 ? 17.602 -11.232 1.322 1.00 77.31 167 GLU A C 1
ATOM 1242 O O . GLU A 1 167 ? 17.211 -11.505 2.457 1.00 77.31 167 GLU A O 1
ATOM 1247 N N . GLN A 1 168 ? 18.511 -11.972 0.687 1.00 76.12 168 GLN A N 1
ATOM 1248 C CA . GLN A 1 168 ? 19.117 -13.171 1.270 1.00 76.12 168 GLN A CA 1
ATOM 1249 C C . GLN A 1 168 ? 19.953 -12.863 2.522 1.00 76.12 168 GLN A C 1
ATOM 1251 O O . GLN A 1 168 ? 19.968 -13.659 3.459 1.00 76.12 168 GLN A O 1
ATOM 1256 N N . GLN A 1 169 ? 20.605 -11.697 2.581 1.00 63.66 169 GLN A N 1
ATOM 1257 C CA . GLN A 1 169 ? 21.346 -11.250 3.767 1.00 63.66 169 GLN A CA 1
ATOM 1258 C C . GLN A 1 169 ? 20.449 -10.933 4.976 1.00 63.66 169 GLN A C 1
ATOM 1260 O O . GLN A 1 169 ? 20.958 -10.830 6.095 1.00 63.66 169 GLN A O 1
ATOM 1265 N N . SER A 1 170 ? 19.124 -10.827 4.806 1.00 58.72 170 SER A N 1
ATOM 1266 C CA . SER A 1 170 ? 18.195 -10.728 5.936 1.00 58.72 170 SER A CA 1
ATOM 1267 C C . SER A 1 170 ? 18.047 -12.091 6.631 1.00 58.72 170 SER A C 1
ATOM 1269 O O . SER A 1 170 ? 17.121 -12.865 6.400 1.00 58.72 170 SER A O 1
ATOM 1271 N N . ALA A 1 171 ? 19.019 -12.427 7.480 1.00 50.31 171 ALA A N 1
ATOM 1272 C CA . ALA A 1 171 ? 19.052 -13.697 8.192 1.00 50.31 171 ALA A CA 1
ATOM 1273 C C . ALA A 1 171 ? 17.809 -13.869 9.088 1.00 50.31 171 ALA A C 1
ATOM 1275 O O . ALA A 1 171 ? 17.598 -13.139 10.059 1.00 50.31 171 ALA A O 1
ATOM 1276 N N . ARG A 1 172 ? 16.995 -14.891 8.804 1.00 57.12 172 ARG A N 1
ATOM 1277 C CA . ARG A 1 172 ? 15.895 -15.317 9.679 1.00 57.12 172 ARG A CA 1
ATOM 1278 C C . ARG A 1 172 ? 16.481 -16.053 10.886 1.00 57.12 172 ARG A C 1
ATOM 1280 O O . ARG A 1 172 ? 16.799 -17.238 10.808 1.00 57.12 172 ARG A O 1
ATOM 1287 N N . ARG A 1 173 ? 16.630 -15.367 12.023 1.00 57.69 173 ARG A N 1
ATOM 1288 C CA . ARG A 1 173 ? 17.035 -16.009 13.286 1.00 57.69 173 ARG A CA 1
ATOM 1289 C C . ARG A 1 173 ? 15.950 -17.002 13.714 1.00 57.69 173 ARG A C 1
ATOM 1291 O O . ARG A 1 173 ? 14.798 -16.618 13.908 1.00 57.69 173 ARG A O 1
ATOM 1298 N N . ARG A 1 174 ? 16.310 -18.279 13.887 1.00 55.69 174 ARG A N 1
ATOM 1299 C CA . ARG A 1 174 ? 15.422 -19.269 14.515 1.00 55.69 174 ARG A CA 1
ATOM 1300 C C . ARG A 1 174 ? 15.107 -18.802 15.938 1.00 55.69 174 ARG A C 1
ATOM 1302 O O . ARG A 1 174 ? 16.019 -18.644 16.749 1.00 55.69 174 ARG A O 1
ATOM 1309 N N . ARG A 1 175 ? 13.826 -18.561 16.234 1.00 64.56 175 ARG A N 1
ATOM 1310 C CA . ARG A 1 175 ? 13.363 -18.426 17.620 1.00 64.56 175 ARG A CA 1
ATOM 1311 C C . ARG A 1 175 ? 13.528 -19.796 18.293 1.00 64.56 175 ARG A C 1
ATOM 1313 O O . ARG A 1 175 ? 13.073 -20.784 17.715 1.00 64.56 175 ARG A O 1
ATOM 1320 N N . PRO A 1 176 ? 14.194 -19.885 19.456 1.00 57.56 176 PRO A N 1
ATOM 1321 C CA . PRO A 1 176 ? 14.204 -21.110 20.246 1.00 57.56 176 PRO A CA 1
ATOM 1322 C C . PRO A 1 176 ? 12.764 -21.523 20.568 1.00 57.56 176 PRO A C 1
ATOM 1324 O O . PRO A 1 176 ? 11.938 -20.662 20.873 1.00 57.56 176 PRO A O 1
ATOM 1327 N N . PHE A 1 177 ? 12.460 -22.820 20.519 1.00 56.09 177 PHE A N 1
ATOM 1328 C CA . PHE A 1 177 ? 11.213 -23.335 21.083 1.00 56.09 177 PHE A CA 1
ATOM 1329 C C . PHE A 1 177 ? 11.236 -23.086 22.598 1.00 56.09 177 PHE A C 1
ATOM 1331 O O . PHE A 1 177 ? 11.927 -23.793 23.328 1.00 56.09 177 PHE A O 1
ATOM 1338 N N . SER A 1 178 ? 10.511 -22.075 23.083 1.00 58.44 178 SER A N 1
ATOM 1339 C CA . SER A 1 178 ? 10.225 -21.962 24.514 1.00 58.44 178 SER A CA 1
ATOM 1340 C C . SER A 1 178 ? 9.039 -22.863 24.838 1.00 58.44 178 SER A C 1
ATOM 1342 O O . SER A 1 178 ? 7.890 -22.528 24.543 1.00 58.44 178 SER A O 1
ATOM 1344 N N . SER A 1 179 ? 9.300 -24.009 25.458 1.00 53.34 179 SER A N 1
ATOM 1345 C CA . SER A 1 179 ? 8.276 -24.854 26.070 1.00 53.34 179 SER A CA 1
ATOM 1346 C C . SER A 1 179 ? 7.755 -24.211 27.360 1.00 53.34 179 SER A C 1
ATOM 1348 O O . SER A 1 179 ? 8.031 -24.678 28.460 1.00 53.34 179 SER A O 1
ATOM 1350 N N . ARG A 1 180 ? 7.018 -23.100 27.239 1.00 53.94 180 ARG A N 1
ATOM 1351 C CA . ARG A 1 180 ? 6.114 -22.586 28.282 1.00 53.94 180 ARG A CA 1
ATOM 1352 C C . ARG A 1 180 ? 5.290 -21.407 27.763 1.00 53.94 180 ARG A C 1
ATOM 1354 O O . ARG A 1 180 ? 5.657 -20.252 27.922 1.00 53.94 180 ARG A O 1
ATOM 1361 N N . SER A 1 181 ? 4.153 -21.717 27.161 1.00 48.72 181 SER A N 1
ATOM 1362 C CA . SER A 1 181 ? 2.918 -20.973 27.400 1.00 48.72 181 SER A CA 1
ATOM 1363 C C . SER A 1 181 ? 1.784 -21.886 26.968 1.00 48.72 181 SER A C 1
ATOM 1365 O O . SER A 1 181 ? 1.681 -22.238 25.794 1.00 48.72 181 SER A O 1
ATOM 1367 N N . GLY A 1 182 ? 1.026 -22.380 27.943 1.00 48.00 182 GLY A N 1
ATOM 1368 C CA . GLY A 1 182 ? -0.152 -23.188 27.680 1.00 48.00 182 GLY A CA 1
ATOM 1369 C C . GLY A 1 182 ? -1.139 -22.360 26.872 1.00 48.00 182 GLY A C 1
ATOM 1370 O O . GLY A 1 182 ? -1.599 -21.318 27.327 1.00 48.00 182 GLY A O 1
ATOM 1371 N N . TYR A 1 183 ? -1.457 -22.829 25.673 1.00 56.03 183 TYR A N 1
ATOM 1372 C CA . TYR A 1 183 ? -2.694 -22.448 25.022 1.00 56.03 183 TYR A CA 1
ATOM 1373 C C . TYR A 1 183 ? -3.836 -23.011 25.873 1.00 56.03 183 TYR A C 1
ATOM 1375 O O . TYR A 1 183 ? -4.028 -24.223 25.940 1.00 56.03 183 TYR A O 1
ATOM 1383 N N . THR A 1 184 ? -4.549 -22.123 26.555 1.00 51.03 184 THR A N 1
ATOM 1384 C CA . THR A 1 184 ? -5.912 -22.376 27.020 1.00 51.03 184 THR A CA 1
ATOM 1385 C C . THR A 1 184 ? -6.788 -21.428 26.211 1.00 51.03 184 THR A C 1
ATOM 1387 O O . THR A 1 184 ? -6.619 -20.214 26.332 1.00 51.03 184 THR A O 1
ATOM 1390 N N . PRO A 1 185 ? -7.632 -21.921 25.289 1.00 56.28 185 PRO A N 1
ATOM 1391 C CA . PRO A 1 185 ? -8.799 -21.150 24.920 1.00 56.28 185 PRO A CA 1
ATOM 1392 C C . PRO A 1 185 ? -9.766 -21.256 26.106 1.00 56.28 185 PRO A C 1
ATOM 1394 O O . PRO A 1 185 ? -9.878 -22.339 26.680 1.00 56.28 185 PRO A O 1
ATOM 1397 N N . PHE A 1 186 ? -10.444 -20.153 26.420 1.00 52.44 186 PHE A N 1
ATOM 1398 C CA . PHE A 1 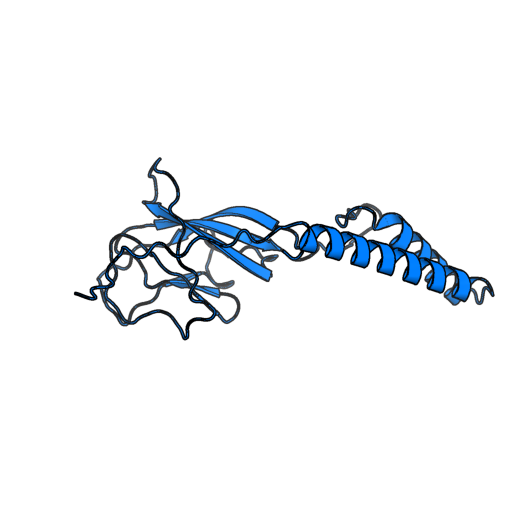186 ? -11.336 -19.923 27.570 1.00 52.44 186 PHE A CA 1
ATOM 1399 C C . PHE A 1 186 ? -10.638 -19.363 28.814 1.00 52.44 186 PHE A C 1
ATOM 1401 O O . PHE A 1 186 ? -9.930 -20.112 29.521 1.00 52.44 186 PHE A O 1
#

Sequence (186 aa):
GAGGFLTDNALFVVPAVAAADPSVQVSITDATAPPNQLPPDLLTPSKIWERANGSTDDFAEMVDLSQHGGLPSRAQGLTLGVWEWRGDGIYFLGATQDTQIRLRYVKAYPDLTDASSPVLVRNAQEAIAYAAAAMAAWARGSPLAEKWDDAAGDAIEQLVAAAVRREQQSARRRRPFSSRSGYTPF

Secondary structure (DSSP, 8-state):
----EEEEEEEEEEPPPSS--TT--EEE-TTSPTTSPPPTTEEEEEEEEEEETT--SPPEEPEE-TTTTS------BSS--EEEEETTEEEE--BSS-EEEEEEEEEPPPP--STT----STTTHHHHHHHHHHHHHHHTT-TTHHHHHHHHHHHHHHHHHHHHHHHHTS--PPPP----------

Radius of gyration: 23.19 Å; chains: 1; bounding box: 48×40×66 Å

pLDDT: mean 87.73, std 12.9, range [40.56, 97.69]